Protein AF-H2ARD8-F1 (afdb_monomer)

Structure (mmCIF, N/CA/C/O backbone):
data_AF-H2ARD8-F1
#
_entry.id   AF-H2ARD8-F1
#
loop_
_atom_site.group_PDB
_atom_site.id
_atom_site.type_symbol
_atom_site.label_atom_id
_atom_site.label_alt_id
_atom_site.label_comp_id
_atom_site.label_asym_id
_atom_site.label_entity_id
_atom_site.label_seq_id
_atom_site.pdbx_PDB_ins_code
_atom_site.Cartn_x
_atom_site.Cartn_y
_atom_site.Cartn_z
_atom_site.occupancy
_atom_site.B_iso_or_equiv
_atom_site.auth_seq_id
_atom_site.auth_comp_id
_atom_site.auth_asym_id
_atom_site.auth_atom_id
_atom_site.pdbx_PDB_model_num
ATOM 1 N N . MET A 1 1 ? -25.669 33.798 -73.855 1.00 35.44 1 MET A N 1
ATOM 2 C CA . MET A 1 1 ? -25.424 32.750 -74.866 1.00 35.44 1 MET A CA 1
ATOM 3 C C . MET A 1 1 ? -24.194 31.965 -74.437 1.00 35.44 1 MET A C 1
ATOM 5 O O . MET A 1 1 ? -23.140 32.554 -74.296 1.00 35.44 1 MET A O 1
ATOM 9 N N . PHE A 1 2 ? -24.421 30.691 -74.126 1.00 33.28 2 PHE A N 1
ATOM 10 C CA . PHE A 1 2 ? -23.517 29.588 -73.778 1.00 33.28 2 PHE A CA 1
ATOM 11 C C . PHE A 1 2 ? -22.367 29.723 -72.735 1.00 33.28 2 PHE A C 1
ATOM 13 O O . PHE A 1 2 ? -21.455 30.526 -72.895 1.00 33.28 2 PHE A O 1
ATOM 20 N N . PRO A 1 3 ? -22.386 28.845 -71.703 1.00 49.66 3 PRO A N 1
ATOM 21 C CA . PRO A 1 3 ? -21.344 28.624 -70.700 1.00 49.66 3 PRO A CA 1
ATOM 22 C C . PRO A 1 3 ? -20.357 27.525 -71.158 1.00 49.66 3 PRO A C 1
ATOM 24 O O . PRO A 1 3 ? -20.451 27.044 -72.284 1.00 49.66 3 PRO A O 1
ATOM 27 N N . LYS A 1 4 ? -19.516 27.049 -70.223 1.00 42.28 4 LYS A N 1
ATOM 28 C CA . LYS A 1 4 ? -18.598 25.882 -70.271 1.00 42.28 4 LYS A CA 1
ATOM 29 C C . LYS A 1 4 ? -17.135 26.250 -70.512 1.00 42.28 4 LYS A C 1
ATOM 31 O O . LYS A 1 4 ? -16.652 26.162 -71.627 1.00 42.28 4 LYS A O 1
ATOM 36 N N . LEU A 1 5 ? -16.401 26.540 -69.436 1.00 37.44 5 LEU A N 1
ATOM 37 C CA . LEU A 1 5 ? -14.953 26.258 -69.392 1.00 37.44 5 LEU A CA 1
ATOM 38 C C . LEU A 1 5 ? -14.371 26.132 -67.973 1.00 37.44 5 LEU A C 1
ATOM 40 O O . LEU A 1 5 ? -13.290 25.580 -67.819 1.00 37.44 5 LEU A O 1
ATOM 44 N N . PHE A 1 6 ? -15.104 26.509 -66.918 1.00 38.81 6 PHE A N 1
ATOM 45 C CA . PHE A 1 6 ? -14.582 26.452 -65.542 1.00 38.81 6 PHE A CA 1
ATOM 46 C C . PHE A 1 6 ? -15.000 25.243 -64.692 1.00 38.81 6 PHE A C 1
ATOM 48 O O . PHE A 1 6 ? -14.702 25.197 -63.504 1.00 38.81 6 PHE A O 1
ATOM 55 N N . GLN A 1 7 ? -15.629 24.221 -65.277 1.00 37.88 7 GLN A N 1
ATOM 56 C CA . GLN A 1 7 ? -16.112 23.055 -64.518 1.00 37.88 7 GLN A CA 1
ATOM 57 C C . GLN A 1 7 ? -15.284 21.775 -64.714 1.00 37.88 7 GLN A C 1
ATOM 59 O O . GLN A 1 7 ? -15.721 20.692 -64.335 1.00 37.88 7 GLN A O 1
ATOM 64 N N . ARG A 1 8 ? -14.082 21.877 -65.303 1.00 36.94 8 ARG A N 1
ATOM 65 C CA . ARG A 1 8 ? -13.253 20.702 -65.635 1.00 36.94 8 ARG A CA 1
ATOM 66 C C . ARG A 1 8 ? -11.922 20.594 -64.886 1.00 36.94 8 ARG A C 1
ATOM 68 O O . ARG A 1 8 ? -11.154 19.694 -65.188 1.00 36.94 8 ARG A O 1
ATOM 75 N N . ARG A 1 9 ? -11.656 21.452 -63.890 1.00 37.28 9 ARG A N 1
ATOM 76 C CA . ARG A 1 9 ? -10.429 21.372 -63.064 1.00 37.28 9 ARG A CA 1
ATOM 77 C C . ARG A 1 9 ? -10.629 20.997 -61.592 1.00 37.28 9 ARG A C 1
ATOM 79 O O . ARG A 1 9 ? -9.633 20.776 -60.915 1.00 37.28 9 ARG A O 1
ATOM 86 N N . SER A 1 10 ? -11.862 20.859 -61.091 1.00 41.59 10 SER A N 1
ATOM 87 C CA . SER A 1 10 ? -12.080 20.439 -59.691 1.00 41.59 10 SER A CA 1
ATOM 88 C C . SER A 1 10 ? -12.313 18.935 -59.504 1.00 41.59 10 SER A C 1
ATOM 90 O O . SER A 1 10 ? -12.228 18.451 -58.380 1.00 41.59 10 SER A O 1
ATOM 92 N N . LYS A 1 11 ? -12.556 18.168 -60.579 1.00 39.25 11 LYS A N 1
ATOM 93 C CA . LYS A 1 11 ? -12.903 16.740 -60.462 1.00 39.25 11 LYS A CA 1
ATOM 94 C C . LYS A 1 11 ? -11.701 15.788 -60.414 1.00 39.25 11 LYS A C 1
ATOM 96 O O . LYS A 1 11 ? -11.818 14.723 -59.828 1.00 39.25 11 LYS A O 1
ATOM 101 N N . GLU A 1 12 ? -10.535 16.186 -60.928 1.00 40.62 12 GLU A N 1
ATOM 102 C CA . GLU A 1 12 ? -9.323 15.343 -60.883 1.00 40.62 12 GLU A CA 1
ATOM 103 C C . GLU A 1 12 ? -8.481 15.535 -59.612 1.00 40.62 12 GLU A C 1
ATOM 105 O O . GLU A 1 12 ? -7.807 14.606 -59.179 1.00 40.62 12 GLU A O 1
ATOM 110 N N . ARG A 1 13 ? -8.581 16.684 -58.925 1.00 39.56 13 ARG A N 1
ATOM 111 C CA . ARG A 1 13 ? -7.934 16.862 -57.608 1.00 39.56 13 ARG A CA 1
ATOM 112 C C . ARG A 1 13 ? -8.681 16.174 -56.464 1.00 39.56 13 ARG A C 1
ATOM 114 O O . ARG A 1 13 ? -8.068 15.861 -55.451 1.00 39.56 13 ARG A O 1
ATOM 121 N N . SER A 1 14 ? -9.970 15.878 -56.635 1.00 41.47 14 SER A N 1
ATOM 122 C CA . SER A 1 14 ? -10.757 15.180 -55.612 1.00 41.47 14 SER A CA 1
ATOM 123 C C . SER A 1 14 ? -10.466 13.677 -55.542 1.00 41.47 14 SER A C 1
ATOM 125 O O . SER A 1 14 ? -10.721 13.075 -54.505 1.00 41.47 14 SER A O 1
ATOM 127 N N . SER A 1 15 ? -9.918 13.065 -56.600 1.00 47.19 15 SER A N 1
ATOM 128 C CA . SER A 1 15 ? -9.619 11.624 -56.602 1.00 47.19 15 SER A CA 1
ATOM 129 C C . SER A 1 15 ? -8.224 11.288 -56.066 1.00 47.19 15 SER A C 1
ATOM 131 O O . SER A 1 15 ? -8.012 10.165 -55.627 1.00 47.19 15 SER A O 1
ATOM 133 N N . PHE A 1 16 ? -7.289 12.244 -56.048 1.00 37.62 16 PHE A N 1
ATOM 134 C CA . PHE A 1 16 ? -5.972 12.056 -55.420 1.00 37.62 16 PHE A CA 1
ATOM 135 C C . PHE A 1 16 ? -5.980 12.386 -53.921 1.00 37.62 16 PHE A C 1
ATOM 137 O O . PHE A 1 16 ? -5.262 11.762 -53.148 1.00 37.62 16 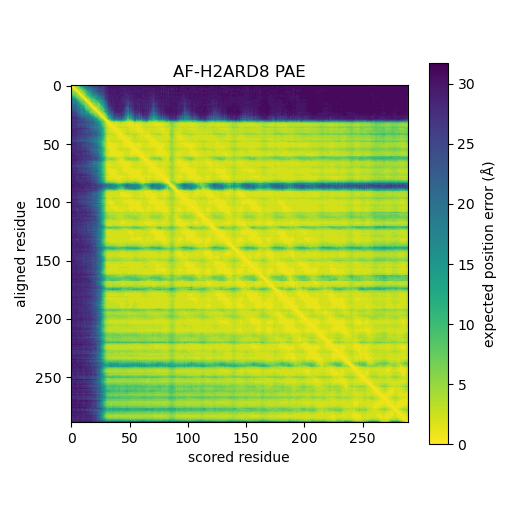PHE A O 1
ATOM 144 N N . VAL A 1 17 ? -6.843 13.310 -53.485 1.00 38.72 17 VAL A N 1
ATOM 145 C CA . VAL A 1 17 ? -7.016 13.634 -52.056 1.00 38.72 17 VAL A CA 1
ATOM 146 C C . VAL A 1 17 ? -7.911 12.608 -51.340 1.00 38.72 17 VAL A C 1
ATOM 148 O O . VAL A 1 17 ? -7.772 12.405 -50.138 1.00 38.72 17 VAL A O 1
ATOM 151 N N . SER A 1 18 ? -8.753 11.880 -52.083 1.00 41.62 18 SER A N 1
ATOM 152 C CA . SER A 1 18 ? -9.561 10.766 -51.560 1.00 41.62 18 SER A CA 1
ATOM 153 C C . SER A 1 18 ? -8.841 9.410 -51.556 1.00 41.62 18 SER A C 1
ATOM 155 O O . SER A 1 18 ? -9.389 8.459 -51.015 1.00 41.62 18 SER A O 1
ATOM 157 N N . LEU A 1 19 ? -7.639 9.285 -52.136 1.00 38.22 19 LEU A N 1
ATOM 158 C CA . LEU A 1 19 ? -6.845 8.046 -52.062 1.00 38.22 19 LEU A CA 1
ATOM 159 C C . LEU A 1 19 ? -5.732 8.116 -51.002 1.00 38.22 19 LEU A C 1
ATOM 161 O O . LEU A 1 19 ? -5.164 7.094 -50.638 1.00 38.22 19 LEU A O 1
ATOM 165 N N . LEU A 1 20 ? -5.461 9.307 -50.453 1.00 38.81 20 LEU A N 1
ATOM 166 C CA . LEU A 1 20 ? -4.559 9.496 -49.309 1.00 38.81 20 LEU A CA 1
ATOM 167 C C . LEU A 1 20 ? -5.300 9.567 -47.960 1.00 38.81 20 LEU A C 1
ATOM 169 O O . LEU A 1 20 ? -4.681 9.733 -46.917 1.00 38.81 20 LEU A O 1
ATOM 173 N N . THR A 1 21 ? -6.627 9.430 -47.969 1.00 40.53 21 THR A N 1
ATOM 174 C CA . THR A 1 21 ? -7.478 9.438 -46.766 1.00 40.53 21 THR A CA 1
ATOM 175 C C . THR A 1 21 ? -8.193 8.106 -46.527 1.00 40.53 21 THR A C 1
ATOM 177 O O . THR A 1 21 ? -9.025 8.009 -45.630 1.00 40.53 21 THR A O 1
ATOM 180 N N . THR A 1 22 ? -7.867 7.048 -47.282 1.00 44.66 22 THR A N 1
ATOM 181 C CA . THR A 1 22 ? -8.576 5.755 -47.180 1.00 44.66 22 THR A CA 1
ATOM 182 C C . THR A 1 22 ? -7.665 4.524 -47.217 1.00 44.66 22 THR A C 1
ATOM 184 O O . THR A 1 22 ? -8.115 3.459 -47.609 1.00 44.66 22 THR A O 1
ATOM 187 N N . ILE A 1 23 ? -6.411 4.635 -46.762 1.00 45.62 23 ILE A N 1
ATOM 188 C CA . ILE A 1 23 ? -5.628 3.512 -46.199 1.00 45.62 23 ILE A CA 1
ATOM 189 C C . ILE A 1 23 ? -4.763 4.079 -45.071 1.00 45.62 23 ILE A C 1
ATOM 191 O O . ILE A 1 23 ? -3.548 4.186 -45.159 1.00 45.62 23 ILE A O 1
ATOM 195 N N . LEU A 1 24 ? -5.429 4.521 -44.012 1.00 42.44 24 LEU A N 1
ATOM 196 C CA . LEU A 1 24 ? -4.833 4.648 -42.688 1.00 42.44 24 LEU A CA 1
ATOM 197 C C . LEU A 1 24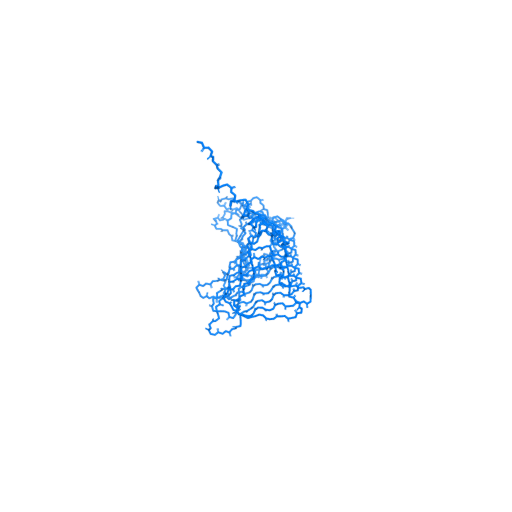 ? -5.877 4.222 -41.646 1.00 42.44 24 LEU A C 1
ATOM 199 O O . LEU A 1 24 ? -5.969 4.773 -40.556 1.00 42.44 24 LEU A O 1
ATOM 203 N N . THR A 1 25 ? -6.640 3.167 -41.949 1.00 45.16 25 THR A N 1
ATOM 204 C CA . THR A 1 25 ? -6.882 2.167 -40.911 1.00 45.16 25 THR A CA 1
ATOM 205 C C . THR A 1 25 ? -5.515 1.566 -40.622 1.00 45.16 25 THR A C 1
ATOM 207 O O . THR A 1 25 ? -5.157 0.510 -41.146 1.00 45.16 25 THR A O 1
ATOM 210 N N . PHE A 1 26 ? -4.700 2.299 -39.857 1.00 45.06 26 PHE A N 1
ATOM 211 C CA . PHE A 1 26 ? -3.652 1.667 -39.092 1.00 45.06 26 PHE A CA 1
ATOM 212 C C . PHE A 1 26 ? -4.378 0.533 -38.380 1.00 45.06 26 PHE A C 1
ATOM 214 O O . PHE A 1 26 ? -5.266 0.770 -37.559 1.00 45.06 26 PHE A O 1
ATOM 221 N N . LEU A 1 27 ? -4.019 -0.706 -38.722 1.00 41.31 27 LEU A N 1
ATOM 222 C CA . LEU A 1 27 ? -3.810 -1.686 -37.675 1.00 41.31 27 LEU A CA 1
ATOM 223 C C . LEU A 1 27 ? -3.190 -0.875 -36.539 1.00 41.31 27 LEU A C 1
ATOM 225 O O . LEU A 1 27 ? -2.059 -0.403 -36.679 1.00 41.31 27 LEU A O 1
ATOM 229 N N . GLN A 1 28 ? -3.946 -0.617 -35.472 1.00 43.06 28 GLN A N 1
ATOM 230 C CA . GLN A 1 28 ? -3.310 -0.350 -34.202 1.00 43.06 28 GLN A CA 1
ATOM 231 C C . GLN A 1 28 ? -2.584 -1.657 -33.924 1.00 43.06 28 GLN A C 1
ATOM 233 O O . GLN A 1 28 ? -3.131 -2.584 -33.336 1.00 43.06 28 GLN A O 1
ATOM 238 N N . CYS A 1 29 ? -1.379 -1.787 -34.482 1.00 46.19 29 CYS A N 1
ATOM 239 C CA . CYS A 1 29 ? -0.392 -2.649 -33.898 1.00 46.19 29 CYS A CA 1
ATOM 240 C C . CYS A 1 29 ? -0.331 -2.094 -32.487 1.00 46.19 29 CYS A C 1
ATOM 242 O O . CYS A 1 29 ? 0.069 -0.944 -32.297 1.00 46.19 29 CYS A O 1
ATOM 244 N N . ILE A 1 30 ? -0.891 -2.840 -31.540 1.00 55.12 30 ILE A N 1
ATOM 245 C CA . ILE A 1 30 ? -0.659 -2.607 -30.129 1.00 55.12 30 ILE A CA 1
ATOM 246 C C . ILE A 1 30 ? 0.855 -2.745 -30.019 1.00 55.12 30 ILE A C 1
ATOM 248 O O . ILE A 1 30 ? 1.387 -3.852 -29.992 1.00 55.12 30 ILE A O 1
ATOM 252 N N . SER A 1 31 ? 1.553 -1.618 -30.145 1.00 72.69 31 SER A N 1
ATOM 253 C CA . SER A 1 31 ? 2.986 -1.579 -29.970 1.00 72.69 31 SER A CA 1
ATOM 254 C C . SER A 1 31 ? 3.175 -1.811 -28.485 1.00 72.69 31 SER A C 1
ATOM 256 O O . SER A 1 31 ? 2.617 -1.101 -27.646 1.00 72.69 31 SER A O 1
ATOM 258 N N . ALA A 1 32 ? 3.855 -2.902 -28.170 1.00 85.75 32 ALA A N 1
ATOM 259 C CA . ALA A 1 32 ? 4.229 -3.237 -26.818 1.00 85.75 32 ALA A CA 1
ATOM 260 C C . ALA A 1 32 ? 5.750 -3.219 -26.759 1.00 85.75 32 ALA A C 1
ATOM 262 O O . ALA A 1 32 ? 6.426 -3.924 -27.513 1.00 85.75 32 ALA A O 1
ATOM 263 N N . THR A 1 33 ? 6.295 -2.431 -25.841 1.00 95.50 33 THR A N 1
ATOM 264 C CA . THR A 1 33 ? 7.700 -2.541 -25.470 1.00 95.50 33 THR A CA 1
ATOM 265 C C . THR A 1 33 ? 7.835 -3.777 -24.588 1.00 95.50 33 THR A C 1
ATOM 267 O O . THR A 1 33 ? 7.389 -3.788 -23.440 1.00 95.50 33 THR A O 1
ATOM 270 N N . THR A 1 34 ? 8.403 -4.842 -25.153 1.00 97.19 34 THR A N 1
ATOM 271 C CA . THR A 1 34 ? 8.565 -6.126 -24.464 1.00 97.19 34 THR A CA 1
ATOM 272 C C . THR A 1 34 ? 10.000 -6.284 -23.976 1.00 97.19 34 THR A C 1
ATOM 274 O O . THR A 1 34 ? 10.941 -6.232 -24.767 1.00 97.19 34 THR A O 1
ATOM 277 N N . PHE A 1 35 ? 10.159 -6.502 -22.676 1.00 97.75 35 PHE A N 1
ATOM 278 C CA . PHE A 1 35 ? 11.434 -6.746 -22.016 1.00 97.75 35 PHE A CA 1
ATOM 279 C C . PHE A 1 35 ? 11.609 -8.244 -21.770 1.00 97.75 35 PHE A C 1
ATOM 281 O O . PHE A 1 35 ? 10.852 -8.848 -21.009 1.00 97.75 35 PHE A O 1
ATOM 288 N N . THR A 1 36 ? 12.632 -8.819 -22.404 1.00 97.56 36 THR A N 1
ATOM 289 C CA . THR A 1 36 ? 13.030 -10.225 -22.262 1.00 97.56 36 THR A CA 1
ATOM 290 C C . THR A 1 36 ? 14.448 -10.330 -21.713 1.00 97.56 36 THR A C 1
ATOM 292 O O . THR A 1 36 ? 15.326 -9.553 -22.113 1.00 97.56 36 THR A O 1
ATOM 295 N N . GLY A 1 37 ? 14.694 -11.322 -20.857 1.00 97.81 37 GLY A N 1
ATOM 296 C CA . GLY A 1 37 ? 15.973 -11.480 -20.166 1.00 97.81 37 GLY A CA 1
ATOM 297 C C . GLY A 1 37 ? 16.225 -10.340 -19.176 1.00 97.81 37 GLY A C 1
ATOM 298 O O . GLY A 1 37 ? 15.289 -9.691 -18.709 1.00 97.81 37 GLY A O 1
ATOM 299 N N . ARG A 1 38 ? 17.492 -10.084 -18.837 1.00 98.19 38 ARG A N 1
ATOM 300 C CA . ARG A 1 38 ? 17.864 -8.960 -17.967 1.00 98.19 38 ARG A CA 1
ATOM 301 C C . ARG A 1 38 ? 18.172 -7.723 -18.800 1.00 98.19 38 ARG A C 1
ATOM 303 O O . ARG A 1 38 ? 19.102 -7.745 -19.604 1.00 98.19 38 ARG A O 1
ATOM 310 N N . GLN A 1 39 ? 17.446 -6.640 -18.557 1.00 98.19 39 GLN A N 1
ATOM 311 C CA . GLN A 1 39 ? 17.680 -5.344 -19.184 1.00 98.19 39 GLN A CA 1
ATOM 312 C C . GLN A 1 39 ? 17.772 -4.254 -18.122 1.00 98.19 39 GLN A C 1
ATOM 314 O O . GLN A 1 39 ? 17.067 -4.295 -17.117 1.00 98.19 39 GLN A O 1
ATOM 319 N N . SER A 1 40 ? 18.648 -3.280 -18.357 1.00 97.25 40 SER A N 1
ATOM 320 C CA . SER A 1 40 ? 18.861 -2.156 -17.451 1.00 97.25 40 SER A CA 1
ATOM 321 C C . SER A 1 40 ? 18.748 -0.847 -18.213 1.00 97.25 40 SER A C 1
ATOM 323 O O . SER A 1 40 ? 19.441 -0.642 -19.209 1.00 97.25 40 SER A O 1
ATOM 325 N N . LEU A 1 41 ? 17.905 0.045 -17.714 1.00 96.19 41 LEU A N 1
ATOM 326 C CA . LEU A 1 41 ? 17.786 1.427 -18.147 1.00 96.19 41 LEU A CA 1
ATOM 327 C C . LEU A 1 41 ? 18.331 2.343 -17.051 1.00 96.19 41 LEU A C 1
ATOM 329 O O . LEU A 1 41 ? 18.408 1.964 -15.875 1.00 96.19 41 LEU A O 1
ATOM 333 N N . SER A 1 42 ? 18.710 3.559 -17.436 1.00 93.25 42 SER A N 1
ATOM 334 C CA . SER A 1 42 ? 19.139 4.566 -16.477 1.00 93.25 42 SER A CA 1
ATOM 335 C C . SER A 1 42 ? 18.645 5.958 -16.841 1.00 93.25 42 SER A C 1
ATOM 337 O O . SER A 1 42 ? 18.597 6.309 -18.020 1.00 93.25 42 SER A O 1
ATOM 339 N N . GLY A 1 43 ? 18.287 6.741 -15.824 1.00 91.56 43 GLY A N 1
ATOM 340 C CA . GLY A 1 43 ? 17.759 8.091 -15.976 1.00 91.56 43 GLY A CA 1
ATOM 341 C C . GLY A 1 43 ? 16.241 8.128 -16.159 1.00 91.56 43 GLY A C 1
ATOM 342 O O . GLY A 1 43 ? 15.529 7.167 -15.886 1.00 91.56 43 GLY A O 1
ATOM 343 N N . VAL A 1 44 ? 15.732 9.276 -16.610 1.00 93.62 44 VAL A N 1
ATOM 344 C CA . VAL A 1 44 ? 14.291 9.490 -16.825 1.00 93.62 44 VAL A CA 1
ATOM 345 C C . VAL A 1 44 ? 13.762 8.518 -17.879 1.00 93.62 44 VAL A C 1
ATOM 347 O O . VAL A 1 44 ? 14.297 8.456 -18.986 1.00 93.62 44 VAL A O 1
ATOM 350 N N . THR A 1 45 ? 12.682 7.801 -17.562 1.00 96.19 45 THR A N 1
ATOM 351 C CA . THR A 1 45 ? 12.047 6.855 -18.494 1.00 96.19 45 THR A CA 1
ATOM 352 C C . THR A 1 45 ? 10.615 7.260 -18.801 1.00 96.19 45 THR A C 1
ATOM 354 O O . THR A 1 45 ? 9.828 7.529 -17.895 1.00 96.19 45 THR A O 1
ATOM 357 N N . VAL A 1 46 ? 10.252 7.247 -20.079 1.00 97.19 46 VAL A N 1
ATOM 358 C CA . VAL A 1 46 ? 8.886 7.520 -20.530 1.00 97.19 46 VAL A CA 1
ATOM 359 C C . VAL A 1 46 ? 8.483 6.451 -21.532 1.00 97.19 46 VAL A C 1
ATOM 361 O O . VAL A 1 46 ? 9.113 6.315 -22.579 1.00 97.19 46 VAL A O 1
ATOM 364 N N . PHE A 1 47 ? 7.427 5.710 -21.212 1.00 96.88 47 PHE A N 1
ATOM 365 C CA . PHE A 1 47 ? 6.849 4.690 -22.078 1.00 96.88 47 PHE A CA 1
ATOM 366 C C . PHE A 1 47 ? 5.462 5.132 -22.533 1.00 96.88 47 PHE A C 1
ATOM 368 O O . PHE A 1 47 ? 4.565 5.321 -21.713 1.00 96.88 47 PHE A O 1
ATOM 375 N N . PHE A 1 48 ? 5.295 5.307 -23.844 1.00 95.56 48 PHE A N 1
ATOM 376 C CA . PHE A 1 48 ? 3.996 5.606 -24.459 1.00 95.56 48 PHE A CA 1
ATOM 377 C C . PHE A 1 48 ? 3.215 4.340 -24.815 1.00 95.56 48 PHE A C 1
ATOM 379 O O . PHE A 1 48 ? 1.990 4.331 -24.765 1.00 95.56 48 PHE A O 1
ATOM 386 N N . ASP A 1 49 ? 3.944 3.278 -25.132 1.00 96.12 49 ASP A N 1
ATOM 387 C CA . ASP A 1 49 ? 3.423 1.973 -25.507 1.00 96.12 49 ASP A CA 1
ATOM 388 C C . ASP A 1 49 ? 3.215 1.076 -24.284 1.00 96.12 49 ASP A C 1
ATOM 390 O O . ASP A 1 49 ? 3.724 1.354 -23.193 1.00 96.12 49 ASP A O 1
ATOM 394 N N . THR A 1 50 ? 2.466 -0.016 -24.459 1.00 97.19 50 THR A N 1
ATOM 395 C CA . THR A 1 50 ? 2.292 -1.017 -23.397 1.00 97.19 50 THR A CA 1
ATOM 396 C C . THR A 1 50 ? 3.655 -1.572 -22.996 1.00 97.19 50 THR A C 1
ATOM 398 O O . THR A 1 50 ? 4.424 -1.993 -23.858 1.00 97.19 50 THR A O 1
ATOM 401 N N . VAL A 1 51 ? 3.959 -1.618 -21.701 1.00 98.31 51 VAL A N 1
ATOM 402 C CA . VAL A 1 51 ? 5.188 -2.248 -21.202 1.00 98.31 51 VAL A CA 1
ATOM 403 C C . VAL A 1 51 ? 4.869 -3.664 -20.758 1.00 98.31 51 VAL A C 1
ATOM 405 O O . VAL A 1 51 ? 4.046 -3.868 -19.867 1.00 98.31 51 VAL A O 1
ATOM 408 N N . SER A 1 52 ? 5.531 -4.648 -21.361 1.00 98.38 52 SER A N 1
ATOM 409 C CA . SER A 1 52 ? 5.421 -6.048 -20.959 1.00 98.38 52 SER A CA 1
ATOM 410 C C . SER A 1 52 ? 6.774 -6.577 -20.503 1.00 98.38 52 SER A C 1
ATOM 412 O O . SER A 1 52 ? 7.750 -6.506 -21.244 1.00 98.38 52 SER A O 1
ATOM 414 N N . ILE A 1 53 ? 6.836 -7.112 -19.288 1.00 98.62 53 ILE A N 1
ATOM 415 C CA . ILE A 1 53 ? 8.011 -7.821 -18.772 1.00 98.62 53 ILE A CA 1
ATOM 416 C C . ILE A 1 53 ? 7.633 -9.294 -18.731 1.00 98.62 53 ILE A C 1
ATOM 418 O O . ILE A 1 53 ? 6.686 -9.678 -18.035 1.00 98.62 53 ILE A O 1
ATOM 422 N N . THR A 1 54 ? 8.319 -10.112 -19.525 1.00 98.25 54 THR A N 1
ATOM 423 C CA . THR A 1 54 ? 7.996 -11.537 -19.643 1.00 98.25 54 THR A CA 1
ATOM 424 C C . THR A 1 54 ? 8.452 -12.323 -18.416 1.00 98.25 54 THR A C 1
ATOM 426 O O . THR A 1 54 ? 9.261 -11.849 -17.620 1.00 98.25 54 THR A O 1
ATOM 429 N N . THR A 1 55 ? 7.946 -13.545 -18.262 1.00 97.94 55 THR A N 1
ATOM 430 C CA . THR A 1 55 ? 8.431 -14.489 -17.246 1.00 97.94 55 THR A CA 1
ATOM 431 C C . THR A 1 55 ? 9.952 -14.660 -17.344 1.00 97.94 55 THR A C 1
ATOM 433 O O . THR A 1 55 ? 10.534 -14.505 -18.422 1.00 97.94 55 THR A O 1
ATOM 436 N N . ASP A 1 56 ? 10.604 -14.905 -16.206 1.00 97.38 56 ASP A N 1
ATOM 437 C CA . ASP A 1 56 ? 12.063 -15.057 -16.073 1.00 97.38 56 ASP A CA 1
ATOM 438 C C . ASP A 1 56 ? 12.889 -13.858 -16.584 1.00 97.38 56 ASP A C 1
ATOM 440 O O . ASP A 1 56 ? 14.086 -13.968 -16.855 1.00 97.38 56 ASP A O 1
ATOM 444 N N . SER A 1 57 ? 12.254 -12.693 -16.736 1.00 98.50 57 SER A N 1
ATOM 445 C CA . SER A 1 57 ? 12.890 -11.464 -17.214 1.00 98.50 57 SER A CA 1
ATOM 446 C C . SER A 1 57 ? 12.915 -10.403 -16.123 1.00 98.50 57 SER A C 1
ATOM 448 O O . SER A 1 57 ? 12.045 -10.360 -15.255 1.00 98.50 57 SER A O 1
ATOM 450 N N . VAL A 1 58 ? 13.921 -9.534 -16.179 1.00 98.62 58 VAL A N 1
ATOM 451 C CA . VAL A 1 58 ? 14.140 -8.471 -15.197 1.00 98.62 58 VAL A CA 1
ATOM 452 C C . VAL A 1 58 ? 14.365 -7.170 -15.945 1.00 98.62 58 VAL A C 1
ATOM 454 O O . VAL A 1 58 ? 15.349 -7.036 -16.675 1.00 98.62 58 VAL A O 1
ATOM 457 N N . LEU A 1 59 ? 13.485 -6.200 -15.727 1.00 98.62 59 LEU A N 1
ATOM 458 C CA . LEU A 1 59 ? 13.706 -4.814 -16.100 1.00 98.62 59 LEU A CA 1
ATOM 459 C C . LEU A 1 59 ? 14.190 -4.046 -14.875 1.00 98.62 59 LEU A C 1
ATOM 461 O O . LEU A 1 59 ? 13.457 -3.862 -13.906 1.00 98.62 59 LEU A O 1
ATOM 465 N N . VAL A 1 60 ? 15.423 -3.561 -14.943 1.00 98.38 60 VAL A N 1
ATOM 466 C CA . VAL A 1 60 ? 15.989 -2.648 -13.958 1.00 98.38 60 VAL A CA 1
ATOM 467 C C . VAL A 1 60 ? 15.930 -1.225 -14.503 1.00 98.38 60 VAL A C 1
ATOM 469 O O . VAL A 1 60 ? 16.409 -0.970 -15.603 1.00 98.38 60 VAL A O 1
ATOM 472 N N . ILE A 1 61 ? 15.399 -0.280 -13.736 1.00 97.12 61 ILE A N 1
ATOM 473 C CA . ILE A 1 61 ? 15.482 1.153 -14.031 1.00 97.12 61 ILE A CA 1
ATOM 474 C C . ILE A 1 61 ? 16.242 1.799 -12.878 1.00 97.12 61 ILE A C 1
ATOM 476 O O . ILE A 1 61 ? 15.769 1.819 -11.746 1.00 97.12 61 ILE A O 1
ATOM 480 N N . SER A 1 62 ? 17.450 2.281 -13.155 1.00 93.44 62 SER A N 1
ATOM 481 C CA . SER A 1 62 ? 18.300 2.895 -12.136 1.00 93.44 62 SER A CA 1
ATOM 482 C C . SER A 1 62 ? 18.403 4.398 -12.339 1.00 93.44 62 SER A C 1
ATOM 484 O O . SER A 1 62 ? 18.810 4.855 -13.405 1.00 93.44 62 SER A O 1
ATOM 486 N N . SER A 1 63 ? 18.132 5.173 -11.299 1.00 88.50 63 SER A N 1
ATOM 487 C CA . SER A 1 63 ? 18.127 6.639 -11.327 1.00 88.50 63 SER A CA 1
ATOM 488 C C . SER A 1 63 ? 17.100 7.282 -12.257 1.00 88.50 63 SER A C 1
ATOM 490 O O . SER A 1 63 ? 16.509 6.632 -13.108 1.00 88.50 63 SER A O 1
ATOM 492 N N . GLY A 1 64 ? 16.936 8.596 -12.104 1.00 89.06 64 GLY A N 1
ATOM 493 C CA . GLY A 1 64 ? 15.902 9.383 -12.766 1.00 89.06 64 GLY A CA 1
ATOM 494 C C . GLY A 1 64 ? 14.926 9.944 -11.741 1.00 89.06 64 GLY A C 1
ATOM 495 O O . GLY A 1 64 ? 14.512 9.261 -10.818 1.00 89.06 64 GLY A O 1
ATOM 496 N N . ALA A 1 65 ? 14.580 11.223 -11.876 1.00 91.81 65 ALA A N 1
ATOM 497 C CA . ALA A 1 65 ? 13.575 11.831 -11.0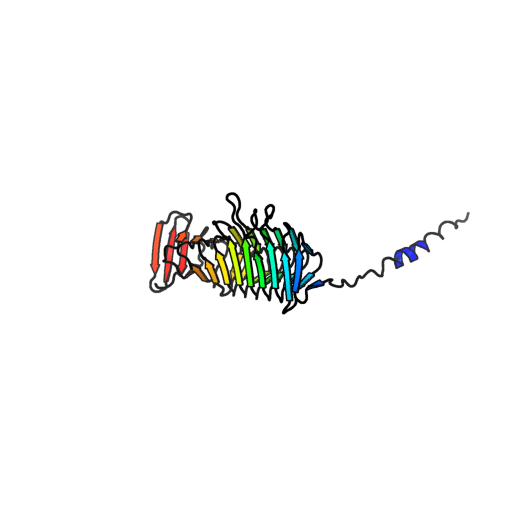03 1.00 91.81 65 ALA A CA 1
ATOM 498 C C . ALA A 1 65 ? 12.145 11.488 -11.452 1.00 91.81 65 ALA A C 1
ATOM 500 O O . ALA A 1 65 ? 11.209 11.603 -10.670 1.00 91.81 65 ALA A O 1
ATOM 501 N N . LEU A 1 66 ? 11.962 11.113 -12.723 1.00 94.94 66 LEU A N 1
ATOM 502 C CA . LEU A 1 66 ? 10.660 10.980 -13.368 1.00 94.94 66 LEU A CA 1
ATOM 503 C C . LEU A 1 66 ? 10.583 9.684 -14.174 1.00 94.94 66 LEU A C 1
ATOM 505 O O . LEU A 1 66 ? 11.428 9.433 -15.037 1.00 94.94 66 LEU A O 1
ATOM 509 N N . HIS A 1 67 ? 9.525 8.916 -13.938 1.00 97.56 67 HIS A N 1
ATOM 510 C CA . HIS A 1 67 ? 9.231 7.686 -14.656 1.00 97.56 67 HIS A CA 1
ATOM 511 C C . HIS A 1 67 ? 7.740 7.603 -14.974 1.00 97.56 67 HIS A C 1
ATOM 513 O O . HIS A 1 67 ? 6.911 7.542 -14.067 1.00 97.56 67 HIS A O 1
ATOM 519 N N . TYR A 1 68 ? 7.401 7.596 -16.262 1.00 97.94 68 TYR A N 1
ATOM 520 C CA . TYR A 1 68 ? 6.015 7.598 -16.727 1.00 97.94 68 TYR A CA 1
ATOM 521 C C . TYR A 1 68 ? 5.710 6.379 -17.594 1.00 97.94 68 TYR A C 1
ATOM 523 O O . TYR A 1 68 ? 6.424 6.095 -18.558 1.00 97.94 68 TYR A O 1
ATOM 531 N N . PHE A 1 69 ? 4.607 5.710 -17.272 1.00 98.06 69 PHE A N 1
ATOM 532 C CA . PHE A 1 69 ? 4.013 4.622 -18.041 1.00 98.06 69 PHE A CA 1
ATOM 533 C C . PHE A 1 69 ? 2.622 5.070 -18.490 1.00 98.06 69 PHE A C 1
ATOM 535 O O . PHE A 1 69 ? 1.669 5.046 -17.704 1.00 98.06 69 PHE A O 1
ATOM 542 N N . PHE A 1 70 ? 2.526 5.544 -19.735 1.00 96.75 70 PHE A N 1
ATOM 543 C CA . PHE A 1 70 ? 1.294 6.132 -20.262 1.00 96.75 70 PHE A CA 1
ATOM 544 C C . PHE A 1 70 ? 0.263 5.095 -20.713 1.00 96.75 70 PHE A C 1
ATOM 546 O O . PHE A 1 70 ? -0.940 5.354 -20.667 1.00 96.75 70 PHE A O 1
ATOM 553 N N . SER A 1 71 ? 0.733 3.919 -21.124 1.00 96.69 71 SER A N 1
ATOM 554 C CA . SER A 1 71 ? -0.092 2.761 -21.467 1.00 96.69 71 SER A CA 1
ATOM 555 C C . SER A 1 71 ? 0.055 1.661 -20.414 1.00 96.69 71 SER A C 1
ATOM 557 O O . SER A 1 71 ? 0.755 1.829 -19.412 1.00 96.69 71 SER A O 1
ATOM 559 N N . SER A 1 72 ? -0.668 0.558 -20.596 1.00 97.75 72 SER A N 1
ATOM 560 C CA . SER A 1 72 ? -0.747 -0.512 -19.607 1.00 97.75 72 SER A CA 1
ATOM 561 C C . SER A 1 72 ? 0.615 -1.137 -19.313 1.00 97.75 72 SER A C 1
ATOM 563 O O . SER A 1 72 ? 1.476 -1.237 -20.192 1.00 97.75 72 SER A O 1
ATOM 565 N N . VAL A 1 73 ? 0.782 -1.615 -18.083 1.00 98.50 73 VAL A N 1
ATOM 566 C CA . VAL A 1 73 ? 1.956 -2.383 -17.661 1.00 98.50 73 VAL A CA 1
ATOM 567 C C . VAL A 1 73 ? 1.533 -3.798 -17.308 1.00 98.50 73 VAL A C 1
ATOM 569 O O . VAL A 1 73 ? 0.644 -4.000 -16.483 1.00 98.50 73 VAL A O 1
ATOM 572 N N . ILE A 1 74 ? 2.182 -4.777 -17.933 1.00 98.56 74 ILE A N 1
ATOM 573 C CA . ILE A 1 74 ? 1.958 -6.205 -17.710 1.00 98.56 74 ILE A CA 1
ATOM 574 C C . ILE A 1 74 ? 3.274 -6.815 -17.228 1.00 98.56 74 ILE A C 1
ATOM 576 O O . ILE A 1 74 ? 4.185 -7.057 -18.022 1.00 98.56 74 ILE A O 1
ATOM 580 N N . ASN A 1 75 ? 3.380 -7.065 -15.926 1.00 98.69 75 ASN A N 1
ATOM 581 C CA . ASN A 1 75 ? 4.584 -7.611 -15.311 1.00 98.69 75 ASN A CA 1
ATOM 582 C C . ASN A 1 75 ? 4.405 -9.091 -14.951 1.00 98.69 75 ASN A C 1
ATOM 584 O O . ASN A 1 75 ? 3.741 -9.406 -13.965 1.00 98.69 75 ASN A O 1
ATOM 588 N N . ASN A 1 76 ? 5.022 -9.985 -15.726 1.00 98.69 76 ASN A N 1
ATOM 589 C CA . ASN A 1 76 ? 5.134 -11.417 -15.417 1.00 98.69 76 ASN A CA 1
ATOM 590 C C . ASN A 1 76 ? 6.520 -11.804 -14.868 1.00 98.69 76 ASN A C 1
ATOM 592 O O . ASN A 1 76 ? 6.722 -12.961 -14.504 1.00 98.69 76 ASN A O 1
ATOM 596 N N . GLY A 1 77 ? 7.469 -10.864 -14.843 1.00 98.62 77 GLY A N 1
ATOM 597 C CA . GLY A 1 77 ? 8.831 -11.049 -14.348 1.00 98.62 77 GLY A CA 1
ATOM 598 C C . GLY A 1 77 ? 9.125 -10.095 -13.193 1.00 98.62 77 GLY A C 1
ATOM 599 O O . GLY A 1 77 ? 8.372 -10.031 -12.221 1.00 98.62 77 GLY A O 1
ATOM 600 N N . GLU A 1 78 ? 10.214 -9.340 -13.297 1.00 98.75 78 GLU A N 1
ATOM 601 C CA . GLU A 1 78 ? 10.615 -8.363 -12.286 1.00 98.75 78 GLU A CA 1
ATOM 602 C C . GLU A 1 78 ? 10.749 -6.954 -12.874 1.00 98.75 78 GLU A C 1
ATOM 604 O O . GLU A 1 78 ? 11.477 -6.741 -13.844 1.00 98.75 78 GLU A O 1
ATOM 609 N N . LEU A 1 79 ? 10.090 -5.979 -12.247 1.00 98.75 79 LEU A N 1
ATOM 610 C CA 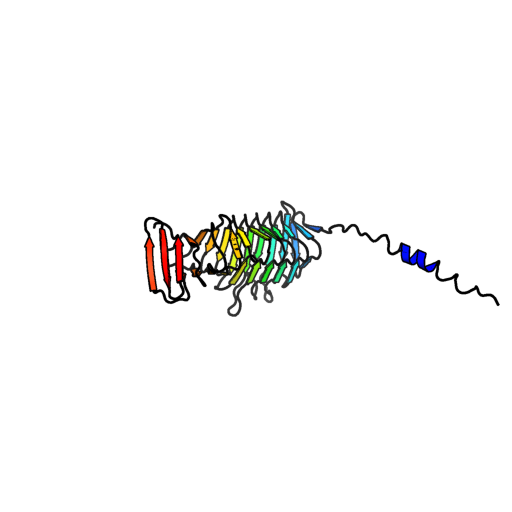. LEU A 1 79 ? 10.320 -4.551 -12.455 1.00 98.75 79 LEU A CA 1
ATOM 611 C C . LEU A 1 79 ? 11.016 -3.990 -11.218 1.00 98.75 79 LEU A C 1
ATOM 613 O O . LEU A 1 79 ? 10.392 -3.843 -10.171 1.00 98.75 79 LEU A O 1
ATOM 617 N N . CYS A 1 80 ? 12.290 -3.646 -11.340 1.00 98.50 80 CYS A N 1
ATOM 618 C CA . CYS A 1 80 ? 13.095 -3.127 -10.242 1.00 98.50 80 CYS A CA 1
ATOM 619 C C . CYS A 1 80 ? 13.514 -1.695 -10.552 1.00 98.50 80 CYS A C 1
ATOM 621 O O . CYS A 1 80 ? 14.371 -1.461 -11.401 1.00 98.50 80 CYS A O 1
ATOM 623 N N . MET A 1 81 ? 12.930 -0.734 -9.854 1.00 97.75 81 MET A N 1
ATOM 624 C CA . MET A 1 81 ? 13.275 0.673 -9.963 1.00 97.75 81 MET A CA 1
ATOM 625 C C . MET A 1 81 ? 13.960 1.112 -8.684 1.00 97.75 81 MET A C 1
ATOM 627 O O . MET A 1 81 ? 13.423 0.920 -7.593 1.00 97.75 81 MET A O 1
ATOM 631 N N . TYR A 1 82 ? 15.148 1.686 -8.804 1.00 94.94 82 TYR A N 1
ATOM 632 C CA . TYR A 1 82 ? 15.843 2.196 -7.636 1.00 94.94 82 TYR A CA 1
ATOM 633 C C . TYR A 1 82 ? 16.701 3.399 -7.961 1.00 94.94 82 TYR A C 1
ATOM 635 O O . TYR A 1 82 ? 17.166 3.592 -9.088 1.00 94.94 82 TYR A O 1
ATOM 643 N N . GLN A 1 83 ? 16.974 4.175 -6.929 1.00 90.12 83 GLN A N 1
ATOM 644 C CA . GLN A 1 83 ? 17.824 5.336 -7.033 1.00 90.12 83 GLN A CA 1
ATOM 645 C C . GLN A 1 83 ? 19.208 5.035 -6.417 1.00 90.12 83 GLN A C 1
ATOM 647 O O . GLN A 1 83 ? 19.305 4.806 -5.210 1.00 90.12 83 GLN A O 1
ATOM 652 N N . PRO A 1 84 ? 20.303 4.988 -7.205 1.00 84.31 84 PRO A N 1
ATOM 653 C CA . PRO A 1 84 ? 21.649 4.838 -6.660 1.00 84.31 84 PRO A CA 1
ATOM 654 C C . PRO A 1 84 ? 22.054 6.086 -5.862 1.00 84.31 84 PRO A C 1
ATOM 656 O O . PRO A 1 84 ? 22.050 7.200 -6.385 1.00 84.31 84 PRO A O 1
ATOM 659 N N . GLY A 1 85 ? 22.446 5.896 -4.599 1.00 71.56 85 GLY A N 1
ATOM 660 C CA . GLY A 1 85 ? 22.869 6.984 -3.716 1.00 71.56 85 GLY A CA 1
ATOM 661 C C . GLY A 1 85 ? 23.983 7.833 -4.330 1.00 71.56 85 GLY A C 1
ATOM 662 O O . GLY A 1 85 ? 25.099 7.363 -4.544 1.00 71.56 85 GLY A O 1
ATOM 663 N N . SER A 1 86 ? 23.677 9.097 -4.613 1.00 70.19 86 SER A N 1
ATOM 664 C CA . SER A 1 86 ? 24.617 10.106 -5.103 1.00 70.19 86 SER A CA 1
ATOM 665 C C . SER A 1 86 ? 24.245 11.482 -4.545 1.00 70.19 86 SER A C 1
ATOM 667 O O . SER A 1 86 ? 23.132 11.684 -4.063 1.00 70.19 86 SER A O 1
ATOM 669 N N . LEU A 1 87 ? 25.168 12.449 -4.614 1.00 58.69 87 LEU A N 1
ATOM 670 C CA . LEU A 1 87 ? 24.998 13.785 -4.018 1.00 58.69 87 LEU A CA 1
ATOM 671 C C . LEU A 1 87 ? 23.800 14.590 -4.570 1.00 58.69 87 LEU A C 1
ATOM 673 O O . LEU A 1 87 ? 23.401 15.567 -3.946 1.00 58.69 87 LEU A O 1
ATOM 677 N N . ILE A 1 88 ? 23.235 14.204 -5.722 1.00 63.09 88 ILE A N 1
ATOM 678 C CA . ILE A 1 88 ? 22.101 14.881 -6.391 1.00 63.09 88 ILE A CA 1
ATOM 679 C C . ILE A 1 88 ? 20.958 13.914 -6.722 1.00 63.09 88 ILE A C 1
ATOM 681 O O . ILE A 1 88 ? 20.252 14.040 -7.722 1.00 63.09 88 ILE A O 1
ATOM 685 N N . SER A 1 89 ? 20.796 12.912 -5.872 1.00 75.69 89 SER A N 1
ATOM 686 C CA . SER A 1 89 ? 19.811 11.861 -6.027 1.00 75.69 89 SER A CA 1
ATOM 687 C C . SER A 1 89 ? 18.400 12.355 -5.682 1.00 75.69 89 SER A C 1
ATOM 689 O O . SER A 1 89 ? 17.964 12.258 -4.533 1.00 75.69 89 SER A O 1
ATOM 691 N N . PHE A 1 90 ? 17.681 12.906 -6.661 1.00 82.12 90 PHE A N 1
ATOM 692 C CA . PHE A 1 90 ? 16.274 13.285 -6.490 1.00 82.12 90 PHE A CA 1
ATOM 693 C C . PHE A 1 90 ? 15.400 12.059 -6.210 1.00 82.12 90 PHE A C 1
ATOM 695 O O . PHE A 1 90 ? 15.682 10.977 -6.713 1.00 82.12 90 PHE A O 1
ATOM 702 N N . GLY A 1 91 ? 14.346 12.236 -5.417 1.00 88.44 91 GLY A N 1
ATOM 703 C CA . GLY A 1 91 ? 13.349 11.188 -5.214 1.00 88.44 91 GLY A CA 1
ATOM 704 C C . GLY A 1 91 ? 12.632 10.850 -6.516 1.00 88.44 91 GLY A C 1
ATOM 705 O O . GLY A 1 91 ? 12.408 11.733 -7.353 1.00 88.44 91 GLY A O 1
ATOM 706 N N . MET A 1 92 ? 12.288 9.581 -6.697 1.00 95.12 92 MET A N 1
ATOM 707 C CA . MET A 1 92 ? 11.571 9.113 -7.877 1.00 95.12 92 MET A CA 1
ATOM 708 C C . MET A 1 92 ? 10.099 9.526 -7.810 1.00 95.12 92 MET A C 1
ATOM 710 O O . MET A 1 92 ? 9.386 9.237 -6.849 1.00 95.12 92 MET A O 1
ATOM 714 N N . THR A 1 93 ? 9.610 10.141 -8.883 1.00 97.25 93 THR A N 1
ATOM 715 C CA . THR A 1 93 ? 8.181 10.195 -9.200 1.00 97.25 93 THR A CA 1
ATOM 716 C C . THR A 1 93 ? 7.880 9.135 -10.245 1.00 97.25 93 THR A C 1
ATOM 718 O O . THR A 1 93 ? 8.368 9.212 -11.374 1.00 97.25 93 THR A O 1
ATOM 721 N N . ILE A 1 94 ? 7.079 8.146 -9.866 1.00 98.38 94 ILE A N 1
ATOM 722 C CA . ILE A 1 94 ? 6.721 6.994 -10.688 1.00 98.38 94 ILE A CA 1
ATOM 723 C C . ILE A 1 94 ? 5.216 7.032 -10.912 1.00 98.38 94 ILE A C 1
ATOM 725 O O . ILE A 1 94 ? 4.442 6.901 -9.964 1.00 98.38 94 ILE A O 1
ATOM 729 N N . ALA A 1 95 ? 4.804 7.210 -12.163 1.00 98.31 95 ALA A N 1
ATOM 730 C CA . ALA A 1 95 ? 3.407 7.350 -12.536 1.00 98.31 95 ALA A CA 1
ATOM 731 C C . ALA A 1 95 ? 2.998 6.298 -13.572 1.00 98.31 95 ALA A C 1
ATOM 733 O O . ALA A 1 95 ? 3.479 6.296 -14.707 1.00 98.31 95 ALA A O 1
ATOM 734 N N . PHE A 1 96 ? 2.055 5.441 -13.188 1.00 98.12 96 PHE A N 1
ATOM 735 C CA . PHE A 1 96 ? 1.330 4.547 -14.083 1.00 98.12 96 PHE A CA 1
ATOM 736 C C . PHE A 1 96 ? -0.035 5.167 -14.363 1.00 98.12 96 PHE A C 1
ATOM 738 O O . PHE A 1 96 ? -0.887 5.228 -13.474 1.00 98.12 96 PHE A O 1
ATOM 745 N N . THR A 1 97 ? -0.248 5.670 -15.575 1.00 96.62 97 THR A N 1
ATOM 746 C CA . THR A 1 97 ? -1.483 6.404 -15.911 1.00 96.62 97 THR A CA 1
ATOM 747 C C . THR A 1 97 ? -2.549 5.520 -16.552 1.00 96.62 97 THR A C 1
ATOM 749 O O . THR A 1 97 ? -3.646 5.990 -16.835 1.00 96.62 97 THR A O 1
ATOM 752 N N . SER A 1 98 ? -2.230 4.252 -16.799 1.00 96.56 98 SER A N 1
ATOM 753 C CA . SER A 1 98 ? -3.126 3.242 -17.357 1.00 96.56 98 SER A CA 1
ATOM 754 C C . SER A 1 98 ? -3.093 1.978 -16.495 1.00 96.56 98 SER A C 1
ATOM 756 O O . SER A 1 98 ? -2.524 1.973 -15.402 1.00 96.56 98 SER A O 1
ATOM 758 N N . ASP A 1 99 ? -3.751 0.924 -16.964 1.00 97.88 99 ASP A N 1
ATOM 759 C CA . ASP A 1 99 ? -3.958 -0.310 -16.218 1.00 97.88 99 ASP A CA 1
ATOM 760 C C . ASP A 1 99 ? -2.641 -1.005 -15.855 1.00 97.88 99 ASP A C 1
ATOM 762 O O . ASP A 1 99 ? -1.712 -1.096 -16.662 1.00 97.88 99 ASP A O 1
ATOM 766 N N . VAL A 1 100 ? -2.582 -1.541 -14.639 1.00 98.56 100 VAL A N 1
ATOM 767 C CA . VAL A 1 100 ? -1.424 -2.279 -14.130 1.00 98.56 100 VAL A CA 1
ATOM 768 C C . VAL A 1 100 ? -1.844 -3.700 -13.780 1.00 98.56 100 VAL A C 1
ATOM 770 O O . VAL A 1 100 ? -2.717 -3.913 -12.937 1.00 98.56 100 VAL A O 1
ATOM 773 N N . TYR A 1 101 ? -1.173 -4.666 -14.401 1.00 98.75 101 TYR A N 1
ATOM 774 C CA . TYR A 1 101 ? -1.311 -6.092 -14.138 1.00 98.75 101 TYR A CA 1
ATOM 775 C C . TYR A 1 101 ? 0.027 -6.625 -13.624 1.00 98.75 101 TYR A C 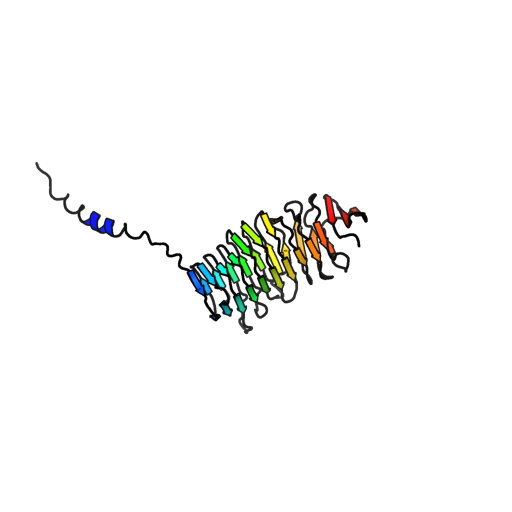1
ATOM 777 O O . TYR A 1 101 ? 0.986 -6.765 -14.387 1.00 98.75 101 TYR A O 1
ATOM 785 N N . ASN A 1 102 ? 0.103 -6.903 -12.325 1.00 98.81 102 ASN A N 1
ATOM 786 C CA . ASN A 1 102 ? 1.288 -7.451 -11.683 1.00 98.81 102 ASN A CA 1
ATOM 787 C C . ASN A 1 102 ? 1.082 -8.918 -11.288 1.00 98.81 102 ASN A C 1
ATOM 789 O O . ASN A 1 102 ? 0.385 -9.227 -10.317 1.00 98.81 102 ASN A O 1
ATOM 793 N N . TYR A 1 103 ? 1.739 -9.807 -12.025 1.00 98.81 103 TYR A N 1
ATOM 794 C CA . TYR A 1 103 ? 1.813 -11.240 -11.740 1.00 98.81 103 TYR A CA 1
ATOM 795 C C . TYR A 1 103 ? 3.175 -11.642 -11.152 1.00 98.81 103 TYR A C 1
ATOM 797 O O . TYR A 1 103 ? 3.271 -12.684 -10.510 1.00 98.81 103 TYR A O 1
ATOM 805 N N . GLY A 1 104 ? 4.207 -10.815 -11.349 1.00 98.69 104 GLY A N 1
ATOM 806 C CA . GLY A 1 104 ? 5.558 -11.003 -10.821 1.00 98.69 104 GLY A CA 1
ATOM 807 C C . GLY A 1 104 ? 5.906 -10.052 -9.670 1.00 98.69 104 GLY A C 1
ATOM 808 O O . GLY A 1 104 ? 5.083 -9.778 -8.794 1.00 98.69 104 GLY A O 1
ATOM 809 N N . THR A 1 105 ? 7.134 -9.534 -9.658 1.00 98.88 105 THR A N 1
ATOM 810 C CA . THR A 1 105 ? 7.636 -8.655 -8.587 1.00 98.88 105 THR A CA 1
ATOM 811 C C . THR A 1 105 ? 7.837 -7.235 -9.106 1.00 98.88 105 THR A C 1
ATOM 813 O O . THR A 1 105 ? 8.508 -7.033 -10.115 1.00 98.88 105 THR A O 1
ATOM 816 N N . MET A 1 106 ? 7.295 -6.241 -8.407 1.00 98.88 106 MET A N 1
ATOM 817 C CA . MET A 1 106 ? 7.663 -4.835 -8.569 1.00 98.88 106 MET A CA 1
ATOM 818 C C . MET A 1 106 ? 8.394 -4.352 -7.319 1.00 98.88 106 MET A C 1
ATOM 820 O O . MET A 1 106 ? 7.906 -4.528 -6.202 1.00 98.88 106 MET A O 1
ATOM 824 N N . VAL A 1 107 ? 9.551 -3.731 -7.504 1.00 98.75 107 VAL A N 1
ATOM 825 C CA . VAL A 1 107 ? 10.356 -3.141 -6.436 1.00 98.75 107 VAL A CA 1
ATOM 826 C C . VAL A 1 107 ? 10.616 -1.687 -6.788 1.00 98.75 107 VAL A C 1
ATOM 828 O O . VAL A 1 107 ? 11.129 -1.393 -7.863 1.00 98.75 107 VAL A O 1
ATOM 831 N N . PHE A 1 108 ? 10.282 -0.791 -5.870 1.00 98.25 108 PHE A N 1
ATOM 832 C CA . PHE A 1 108 ? 10.563 0.635 -5.944 1.00 98.25 108 PHE A CA 1
ATOM 833 C C . PHE A 1 108 ? 11.360 1.012 -4.694 1.00 98.25 108 PHE A C 1
ATOM 835 O O . PHE A 1 108 ? 10.813 0.981 -3.591 1.00 98.25 108 PHE A O 1
ATOM 842 N N . ASP A 1 109 ? 12.647 1.312 -4.847 1.00 96.50 109 ASP A N 1
ATOM 843 C CA . ASP A 1 109 ? 13.542 1.634 -3.731 1.00 96.50 109 ASP A CA 1
ATOM 844 C C . ASP A 1 109 ? 14.187 3.008 -3.916 1.00 96.50 109 ASP A C 1
ATOM 846 O O . ASP A 1 109 ? 15.055 3.219 -4.763 1.00 96.50 109 ASP A O 1
ATOM 850 N N . ASP A 1 110 ? 13.759 3.943 -3.081 1.00 93.94 110 ASP A N 1
ATOM 851 C CA . ASP A 1 110 ? 14.221 5.324 -3.075 1.00 93.94 110 ASP A CA 1
ATOM 852 C C . ASP A 1 110 ? 14.935 5.672 -1.761 1.00 93.94 110 ASP A C 1
ATOM 854 O O . ASP A 1 110 ? 15.072 6.838 -1.398 1.00 93.94 110 ASP A O 1
ATOM 858 N N . THR A 1 111 ? 15.385 4.664 -1.002 1.00 92.88 111 THR A N 1
ATOM 859 C CA . THR A 1 111 ? 16.010 4.860 0.320 1.00 92.88 111 THR A CA 1
ATOM 860 C C . THR A 1 111 ? 17.282 5.696 0.280 1.00 92.88 111 THR A C 1
ATOM 862 O O . THR A 1 111 ? 17.599 6.368 1.261 1.00 92.88 111 THR A O 1
ATOM 865 N N . ALA A 1 112 ? 18.001 5.672 -0.841 1.00 90.75 112 ALA A N 1
ATOM 866 C CA . ALA A 1 112 ? 19.221 6.443 -1.032 1.00 90.75 112 ALA A CA 1
ATOM 867 C C . ALA A 1 112 ? 18.974 7.851 -1.612 1.00 90.75 112 ALA A C 1
ATOM 869 O O . ALA A 1 112 ? 19.935 8.586 -1.857 1.00 90.75 112 ALA A O 1
ATOM 870 N N . ALA A 1 113 ? 17.713 8.237 -1.839 1.00 90.75 113 ALA A N 1
ATOM 871 C CA . ALA A 1 113 ? 17.365 9.547 -2.366 1.00 90.75 113 ALA A CA 1
ATOM 872 C C . ALA A 1 113 ? 17.376 10.655 -1.306 1.00 90.75 113 ALA A C 1
ATOM 874 O O . ALA A 1 113 ? 17.230 10.431 -0.104 1.00 90.75 113 ALA A O 1
ATOM 875 N N . THR A 1 114 ? 17.537 11.887 -1.790 1.00 88.94 114 THR A N 1
ATOM 876 C CA . THR A 1 114 ? 17.506 13.122 -0.990 1.00 88.94 114 THR A CA 1
ATOM 877 C C . THR A 1 114 ? 16.087 13.658 -0.815 1.00 88.94 114 THR A C 1
ATOM 879 O O . THR A 1 114 ? 15.826 14.386 0.137 1.00 88.94 114 THR A O 1
ATOM 882 N N . PHE A 1 115 ? 15.168 13.309 -1.718 1.00 89.31 115 PHE A N 1
ATOM 883 C CA . PHE A 1 115 ? 13.755 13.673 -1.631 1.00 89.31 115 PHE A CA 1
ATOM 884 C C . PHE A 1 115 ? 12.893 12.411 -1.585 1.00 89.31 115 PHE A C 1
ATOM 886 O O . PHE A 1 115 ? 13.321 11.391 -2.118 1.00 89.31 115 PHE A O 1
ATOM 893 N N . PRO A 1 116 ? 11.705 12.459 -0.962 1.00 92.69 116 PRO A N 1
ATOM 894 C CA . PRO A 1 116 ? 10.833 11.294 -0.873 1.00 92.69 116 PRO A CA 1
ATOM 895 C C . PRO A 1 116 ? 10.277 10.829 -2.217 1.00 92.69 116 PRO A C 1
ATOM 897 O O . PRO A 1 116 ? 10.125 11.619 -3.151 1.00 92.69 116 PRO A O 1
ATOM 900 N N . MET A 1 117 ? 9.892 9.554 -2.253 1.00 95.81 117 MET A N 1
ATOM 901 C CA . MET A 1 117 ? 9.272 8.931 -3.416 1.00 95.81 117 MET A CA 1
ATOM 902 C C . MET A 1 117 ? 7.813 9.362 -3.555 1.00 95.81 117 MET A C 1
ATOM 904 O O . MET A 1 117 ? 7.077 9.455 -2.566 1.00 95.81 117 MET A O 1
ATOM 908 N N . VAL A 1 118 ? 7.375 9.520 -4.801 1.00 97.69 118 VAL A N 1
ATOM 909 C CA . VAL A 1 118 ? 5.962 9.595 -5.171 1.00 97.69 118 VAL A CA 1
ATOM 910 C C . VAL A 1 118 ? 5.652 8.434 -6.106 1.00 97.69 118 VAL A C 1
ATOM 912 O O . VAL A 1 118 ? 6.103 8.412 -7.247 1.00 97.69 118 VAL A O 1
ATOM 915 N N . LEU A 1 119 ? 4.868 7.469 -5.632 1.00 98.44 119 LEU A N 1
ATOM 916 C CA . LEU A 1 119 ? 4.357 6.364 -6.439 1.00 98.44 119 LEU A CA 1
ATOM 917 C C . LEU A 1 119 ? 2.866 6.573 -6.689 1.00 98.44 119 LEU A C 1
ATOM 919 O O . LEU A 1 119 ? 2.075 6.591 -5.746 1.00 98.44 119 LEU A O 1
ATOM 923 N N . GLN A 1 120 ? 2.477 6.695 -7.954 1.00 98.06 120 GLN A N 1
ATOM 924 C CA . GLN A 1 120 ? 1.099 6.931 -8.359 1.00 98.06 120 GLN A CA 1
ATOM 925 C C . GLN A 1 120 ? 0.663 5.932 -9.433 1.00 98.06 120 GLN A C 1
ATOM 927 O O . GLN A 1 120 ? 1.181 5.916 -10.544 1.00 98.06 120 GLN A O 1
ATOM 932 N N . LEU A 1 121 ? -0.338 5.118 -9.113 1.00 96.81 121 LEU A N 1
ATOM 933 C CA . LEU A 1 121 ? -1.029 4.242 -10.051 1.00 96.81 121 LEU A CA 1
ATOM 934 C C . LEU A 1 121 ? -2.448 4.786 -10.218 1.00 96.81 121 LEU A C 1
ATOM 936 O O . LEU A 1 121 ? -3.242 4.763 -9.281 1.00 96.81 121 LEU A O 1
ATOM 940 N N . SER A 1 122 ? -2.751 5.338 -11.387 1.00 92.31 122 SER A N 1
ATOM 941 C CA . SER A 1 122 ? -4.016 6.026 -11.690 1.00 92.31 122 SER A CA 1
ATOM 942 C C . SER A 1 122 ? -4.778 5.411 -12.866 1.00 92.31 122 SER A C 1
ATOM 944 O O . SER A 1 122 ? -5.710 6.028 -13.372 1.00 92.31 122 SER A O 1
ATOM 946 N N . GLY A 1 123 ? -4.397 4.203 -13.293 1.00 89.06 123 GLY A N 1
ATOM 947 C CA . GLY A 1 123 ? -5.157 3.419 -14.264 1.00 89.06 123 GLY A CA 1
ATOM 948 C C . GLY A 1 123 ? -6.566 3.067 -13.795 1.00 89.06 123 GLY A C 1
ATOM 949 O O . GLY A 1 123 ? -6.878 3.144 -12.607 1.00 89.06 123 GLY A O 1
ATOM 950 N N . GLY A 1 124 ? -7.414 2.633 -14.729 1.00 93.69 124 GLY A N 1
ATOM 951 C CA . GLY A 1 124 ? -8.757 2.15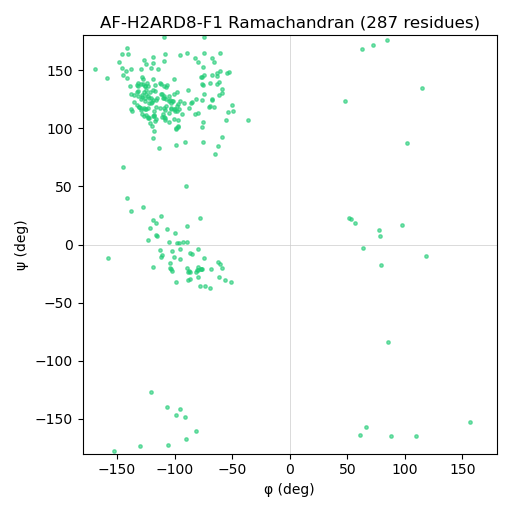5 -14.394 1.00 93.69 124 GLY A CA 1
ATOM 952 C C . GLY A 1 124 ? -8.711 0.829 -13.634 1.00 93.69 124 GLY A C 1
ATOM 953 O O . GLY A 1 124 ? -9.468 0.630 -12.682 1.00 93.69 124 GLY A O 1
ATOM 954 N N . THR A 1 125 ? -7.780 -0.046 -14.016 1.00 97.06 125 THR A N 1
ATOM 955 C CA . THR A 1 125 ? -7.606 -1.378 -13.434 1.00 97.06 125 THR A CA 1
ATOM 956 C C . THR A 1 125 ? -6.256 -1.524 -12.750 1.00 97.06 125 THR A C 1
ATOM 958 O O . THR A 1 125 ? -5.204 -1.226 -13.315 1.00 97.06 125 THR A O 1
ATOM 961 N N . PHE A 1 126 ? -6.290 -2.057 -11.534 1.00 98.25 126 PHE A N 1
ATOM 962 C CA . PHE A 1 126 ? -5.128 -2.553 -10.819 1.00 98.25 126 PHE A CA 1
ATOM 963 C C . PHE A 1 126 ? -5.384 -4.002 -10.416 1.00 98.25 126 PHE A C 1
ATOM 965 O O . PHE A 1 126 ? -6.291 -4.287 -9.630 1.00 98.25 126 PHE A O 1
ATOM 972 N N . TYR A 1 127 ? -4.571 -4.910 -10.946 1.00 98.62 127 TYR A N 1
ATOM 973 C CA . TYR A 1 127 ? -4.596 -6.323 -10.599 1.00 98.62 127 TYR A CA 1
ATOM 974 C C . TYR A 1 127 ? -3.225 -6.750 -10.084 1.00 98.62 127 TYR A C 1
ATOM 976 O O . TYR A 1 127 ? -2.233 -6.643 -10.802 1.00 98.62 127 TYR A O 1
ATOM 984 N N . ASN A 1 128 ? -3.170 -7.263 -8.857 1.00 98.81 128 ASN A N 1
ATOM 985 C CA . ASN A 1 128 ? -1.945 -7.770 -8.252 1.00 98.81 128 ASN A CA 1
ATOM 986 C C . ASN A 1 128 ? -2.147 -9.180 -7.696 1.00 98.81 128 ASN A C 1
ATOM 988 O O . ASN A 1 128 ? -2.832 -9.358 -6.687 1.00 98.81 128 ASN A O 1
ATOM 992 N N . SER A 1 129 ? -1.500 -10.169 -8.307 1.00 98.81 129 SER A N 1
ATOM 993 C CA . SER A 1 129 ? -1.337 -11.517 -7.743 1.00 98.81 129 SER A CA 1
ATOM 994 C C . SER A 1 129 ? 0.110 -11.828 -7.354 1.00 98.81 129 SER A C 1
ATOM 996 O O . SER A 1 129 ? 0.358 -12.862 -6.742 1.00 98.81 129 SER A O 1
ATOM 998 N N . GLY A 1 130 ? 1.052 -10.957 -7.721 1.00 98.75 130 GLY A N 1
ATOM 999 C CA . GLY A 1 130 ? 2.460 -11.053 -7.354 1.00 98.75 130 GLY A CA 1
ATOM 1000 C C . GLY A 1 130 ? 2.810 -10.225 -6.114 1.00 98.75 130 GLY A C 1
ATOM 1001 O O . GLY A 1 130 ? 2.030 -10.135 -5.163 1.00 98.75 130 GLY A O 1
ATOM 1002 N N . SER A 1 131 ? 3.982 -9.596 -6.125 1.00 98.88 131 SER A N 1
ATOM 1003 C CA . SER A 1 131 ? 4.480 -8.792 -5.003 1.00 98.88 131 SER A CA 1
ATOM 1004 C C . SER A 1 131 ? 4.848 -7.382 -5.437 1.00 98.88 131 SER A C 1
ATOM 1006 O O . SER A 1 131 ? 5.509 -7.193 -6.454 1.00 98.88 131 SER A O 1
ATOM 1008 N N . ILE A 1 132 ? 4.465 -6.393 -4.634 1.00 98.88 132 ILE A N 1
ATOM 1009 C CA . ILE A 1 132 ? 4.875 -4.998 -4.788 1.00 98.88 132 ILE A CA 1
ATOM 1010 C C . ILE A 1 132 ? 5.566 -4.548 -3.507 1.00 98.88 132 ILE A C 1
ATOM 1012 O O . ILE A 1 132 ? 4.986 -4.627 -2.423 1.00 98.88 132 ILE A O 1
ATOM 1016 N N . TYR A 1 133 ? 6.780 -4.026 -3.641 1.00 98.81 133 TYR A N 1
ATOM 1017 C CA . TYR A 1 133 ? 7.543 -3.411 -2.563 1.00 98.81 133 TYR A CA 1
ATOM 1018 C C . TYR A 1 133 ? 7.850 -1.969 -2.940 1.00 98.81 133 TYR A C 1
ATOM 1020 O O . TYR A 1 133 ? 8.478 -1.717 -3.962 1.00 98.81 133 TYR A O 1
ATOM 1028 N N . ALA A 1 134 ? 7.419 -1.027 -2.114 1.00 98.50 134 ALA A N 1
ATOM 1029 C CA . ALA A 1 134 ? 7.719 0.385 -2.274 1.00 98.50 134 ALA A CA 1
ATOM 1030 C C . ALA A 1 134 ? 8.359 0.894 -0.986 1.00 98.50 134 ALA A C 1
ATOM 1032 O O . ALA A 1 134 ? 7.706 0.950 0.060 1.00 98.50 134 ALA A O 1
ATOM 1033 N N . LYS A 1 135 ? 9.644 1.237 -1.070 1.00 97.69 135 LYS A N 1
ATOM 1034 C CA . LYS A 1 135 ? 10.437 1.722 0.049 1.00 97.69 135 LYS A CA 1
ATOM 1035 C C . LYS A 1 135 ? 10.989 3.106 -0.246 1.00 97.69 135 LYS A C 1
ATOM 1037 O O . LYS A 1 135 ? 11.934 3.263 -1.010 1.00 97.69 135 LYS A O 1
ATOM 1042 N N . GLY A 1 136 ? 10.385 4.110 0.368 1.00 96.00 136 GLY A N 1
ATOM 1043 C CA . GLY A 1 136 ? 10.769 5.504 0.201 1.00 96.00 136 GLY A CA 1
ATOM 1044 C C . GLY A 1 136 ? 11.721 6.003 1.287 1.00 96.00 136 GLY A C 1
ATOM 1045 O O . GLY A 1 136 ? 11.840 5.412 2.367 1.00 96.00 136 GLY A O 1
ATOM 1046 N N . THR A 1 137 ? 12.385 7.124 1.015 1.00 94.19 137 THR A N 1
ATOM 1047 C CA . THR A 1 137 ? 13.191 7.845 2.007 1.00 94.19 137 THR A CA 1
ATOM 1048 C C . THR A 1 137 ? 12.332 8.761 2.890 1.00 94.19 137 THR A C 1
ATOM 1050 O O . THR A 1 137 ? 11.198 9.123 2.553 1.00 94.19 137 THR A O 1
ATOM 1053 N N . TYR A 1 138 ? 12.893 9.134 4.037 1.00 92.81 138 TYR A N 1
ATOM 1054 C CA . TYR A 1 138 ? 12.363 10.146 4.944 1.00 92.81 138 TYR A CA 1
ATOM 1055 C C . TYR A 1 138 ? 13.286 11.355 4.953 1.00 92.81 138 TYR A C 1
ATOM 1057 O O . TYR A 1 138 ? 14.505 11.219 5.051 1.00 92.81 138 TYR A O 1
ATOM 1065 N N . THR A 1 139 ? 12.692 12.542 4.947 1.00 87.81 139 THR A N 1
ATOM 1066 C CA . THR A 1 139 ? 13.403 13.796 5.193 1.00 87.81 139 THR A CA 1
ATOM 1067 C C . THR A 1 139 ? 12.695 14.558 6.306 1.00 87.81 139 THR A C 1
ATOM 1069 O O . THR A 1 139 ? 11.510 14.356 6.544 1.00 87.81 139 THR A O 1
ATOM 1072 N N . ILE A 1 140 ? 13.396 15.478 6.973 1.00 81.88 140 ILE A N 1
ATOM 1073 C CA . ILE A 1 140 ? 12.821 16.268 8.078 1.00 81.88 140 ILE A CA 1
ATOM 1074 C C . ILE A 1 140 ? 11.554 17.035 7.648 1.00 81.88 140 ILE A C 1
ATOM 1076 O O . ILE A 1 140 ? 10.677 17.271 8.473 1.00 81.88 140 ILE A O 1
ATOM 1080 N N . LEU A 1 141 ? 11.458 17.429 6.373 1.00 84.62 141 LEU A N 1
ATOM 1081 C CA . LEU A 1 141 ? 10.368 18.262 5.855 1.00 84.62 141 LEU A CA 1
ATOM 1082 C C . LEU A 1 141 ? 9.314 17.486 5.059 1.00 84.62 141 LEU A C 1
ATOM 1084 O O . LEU A 1 141 ? 8.200 17.979 4.902 1.00 84.62 141 LEU A O 1
ATOM 1088 N N . TYR A 1 142 ? 9.650 16.303 4.543 1.00 88.94 142 TYR A N 1
ATOM 1089 C CA . TYR A 1 142 ? 8.807 15.573 3.599 1.00 88.94 142 TYR A CA 1
ATOM 1090 C C . TYR A 1 142 ? 8.886 14.058 3.808 1.00 88.94 142 TYR A C 1
ATOM 1092 O O . TYR A 1 142 ? 9.951 13.506 4.104 1.00 88.94 142 TYR A O 1
ATOM 1100 N N . THR A 1 143 ? 7.760 13.392 3.566 1.00 95.25 143 THR A N 1
ATOM 1101 C CA . THR A 1 143 ? 7.579 11.938 3.632 1.00 95.25 143 THR A CA 1
ATOM 1102 C C . THR A 1 143 ? 7.167 11.381 2.272 1.00 95.25 143 THR A C 1
ATOM 1104 O O . THR A 1 143 ? 6.740 12.126 1.388 1.00 95.25 143 THR A O 1
ATOM 1107 N N . SER A 1 144 ? 7.329 10.071 2.080 1.00 97.19 144 SER A N 1
ATOM 1108 C CA . SER A 1 144 ? 6.980 9.426 0.806 1.00 97.19 144 SER A CA 1
ATOM 1109 C C . SER A 1 144 ? 5.462 9.267 0.651 1.00 97.19 144 SER A C 1
ATOM 1111 O O . SER A 1 144 ? 4.724 9.182 1.639 1.00 97.19 144 SER A O 1
ATOM 1113 N N . SER A 1 145 ? 4.985 9.230 -0.593 1.00 97.88 145 SER A N 1
ATOM 1114 C CA . SER A 1 145 ? 3.564 9.093 -0.927 1.00 97.88 145 SER A CA 1
ATOM 1115 C C . SER A 1 145 ? 3.331 7.938 -1.890 1.00 97.88 145 SER A C 1
ATOM 1117 O O . SER A 1 145 ? 3.994 7.828 -2.923 1.00 97.88 145 SER A O 1
ATOM 1119 N N . TYR A 1 146 ? 2.362 7.090 -1.556 1.00 98.38 146 TYR A N 1
ATOM 1120 C CA . TYR A 1 146 ? 1.981 5.917 -2.327 1.00 98.38 146 TYR A CA 1
ATOM 1121 C C . TYR A 1 146 ? 0.479 5.955 -2.600 1.00 98.38 146 TYR A C 1
ATOM 1123 O O . TYR A 1 146 ? -0.338 5.917 -1.682 1.00 98.38 146 TYR A O 1
ATOM 1131 N N . THR A 1 147 ? 0.088 6.031 -3.865 1.00 98.00 147 THR A N 1
ATOM 1132 C CA . THR A 1 147 ? -1.320 6.077 -4.264 1.00 98.00 147 THR A CA 1
ATOM 1133 C C . THR A 1 147 ? -1.597 5.028 -5.325 1.00 98.00 147 THR A C 1
ATOM 1135 O O . THR A 1 147 ? -0.969 5.030 -6.380 1.00 98.00 147 THR A O 1
ATOM 1138 N N . ILE A 1 148 ? -2.582 4.168 -5.073 1.00 97.00 148 ILE A N 1
ATOM 1139 C CA . ILE A 1 148 ? -3.167 3.279 -6.079 1.00 97.00 148 ILE A CA 1
ATOM 1140 C C . ILE A 1 148 ? -4.644 3.638 -6.200 1.00 97.00 148 ILE A C 1
ATOM 1142 O O . ILE A 1 148 ? -5.469 3.128 -5.454 1.00 97.00 148 ILE A O 1
ATOM 1146 N N . GLY A 1 149 ? -4.973 4.542 -7.119 1.00 94.88 149 GLY A N 1
ATOM 1147 C CA . GLY A 1 149 ? -6.306 5.133 -7.286 1.00 94.88 149 GLY A CA 1
ATOM 1148 C C . GLY A 1 149 ? -7.246 4.375 -8.228 1.00 94.88 149 GLY A C 1
ATOM 1149 O O . GLY A 1 149 ? -8.243 4.947 -8.664 1.00 94.88 149 GLY A O 1
ATOM 1150 N N . ALA A 1 150 ? -6.943 3.121 -8.570 1.00 93.81 150 ALA A N 1
ATOM 1151 C CA . ALA A 1 150 ? -7.748 2.343 -9.509 1.00 93.81 150 ALA A CA 1
ATOM 1152 C C . ALA A 1 150 ? -9.175 2.102 -8.996 1.00 93.81 150 ALA A C 1
ATOM 1154 O O . ALA A 1 150 ? -9.378 1.786 -7.820 1.00 93.81 150 ALA A O 1
ATOM 1155 N N . SER A 1 151 ? -10.155 2.222 -9.893 1.00 91.94 151 SER A N 1
ATOM 1156 C CA . SER A 1 151 ? -11.563 1.929 -9.598 1.00 91.94 151 SER A CA 1
ATOM 1157 C C . SER A 1 151 ? -11.833 0.426 -9.588 1.00 91.94 151 SER A C 1
ATOM 1159 O O . SER A 1 151 ? -12.594 -0.065 -8.757 1.00 91.94 151 SER A O 1
ATOM 1161 N N . ASN A 1 152 ? -11.155 -0.324 -10.460 1.00 95.38 152 ASN A N 1
ATOM 1162 C CA . ASN A 1 152 ? -11.148 -1.781 -10.450 1.00 95.38 152 ASN A CA 1
ATOM 1163 C C . ASN A 1 152 ? -9.879 -2.271 -9.751 1.00 95.38 152 ASN A C 1
ATOM 1165 O O . ASN A 1 152 ? -8.864 -2.537 -10.393 1.00 95.38 152 ASN A O 1
ATOM 1169 N N . PHE A 1 153 ? -9.932 -2.367 -8.424 1.00 97.44 153 PHE A N 1
ATOM 1170 C CA . PHE A 1 153 ? -8.802 -2.800 -7.604 1.00 97.44 153 PHE A CA 1
ATOM 1171 C C . PHE A 1 153 ? -8.974 -4.252 -7.143 1.00 97.44 153 PHE A C 1
ATOM 1173 O O . PHE A 1 153 ? -9.919 -4.577 -6.413 1.00 97.44 153 PHE A O 1
ATOM 1180 N N . ASN A 1 154 ? -8.014 -5.108 -7.497 1.00 98.25 154 ASN A N 1
ATOM 1181 C CA . ASN A 1 154 ? -7.906 -6.477 -7.004 1.00 98.25 154 ASN A CA 1
ATOM 1182 C C . ASN A 1 154 ? -6.481 -6.770 -6.512 1.00 98.25 154 ASN A C 1
ATOM 1184 O O . ASN A 1 154 ? -5.526 -6.734 -7.287 1.00 98.25 154 ASN A O 1
ATOM 1188 N N . ASN A 1 155 ? -6.354 -7.093 -5.225 1.00 98.62 155 ASN A N 1
ATOM 1189 C CA . ASN A 1 155 ? -5.120 -7.599 -4.638 1.00 98.62 155 ASN A CA 1
ATOM 1190 C C . ASN A 1 155 ? -5.323 -9.009 -4.073 1.00 98.62 155 ASN A C 1
ATOM 1192 O O . ASN A 1 155 ? -5.967 -9.187 -3.035 1.00 98.62 155 ASN A O 1
ATOM 1196 N N . ALA A 1 156 ? -4.712 -9.993 -4.722 1.00 98.81 156 ALA A N 1
ATOM 1197 C CA . ALA A 1 156 ? -4.550 -11.356 -4.227 1.00 98.81 156 ALA A CA 1
ATOM 1198 C C . ALA A 1 156 ? -3.120 -11.639 -3.729 1.00 98.81 156 ALA A C 1
ATOM 1200 O O . ALA A 1 156 ? -2.909 -12.619 -3.019 1.00 98.81 156 ALA A O 1
ATOM 1201 N N . GLY A 1 157 ? -2.160 -10.782 -4.085 1.00 98.75 157 GLY A N 1
ATOM 1202 C CA . GLY A 1 157 ? -0.751 -10.906 -3.724 1.00 98.75 157 GLY A CA 1
ATOM 1203 C C . GLY A 1 157 ? -0.331 -10.052 -2.524 1.00 98.75 157 GLY A C 1
ATOM 1204 O O . GLY A 1 157 ? -1.100 -9.823 -1.585 1.00 98.75 157 GLY A O 1
ATOM 1205 N N . LEU A 1 158 ? 0.913 -9.574 -2.552 1.00 98.88 158 LEU A N 1
ATOM 1206 C CA . LEU A 1 158 ? 1.488 -8.694 -1.534 1.00 98.88 158 LEU A CA 1
ATOM 1207 C C . LEU A 1 158 ? 1.626 -7.260 -2.053 1.00 98.88 158 LEU A C 1
ATOM 1209 O O . LEU A 1 158 ? 2.126 -7.037 -3.154 1.00 98.88 158 LEU A O 1
ATOM 1213 N N . ILE A 1 159 ? 1.271 -6.293 -1.211 1.00 98.88 159 ILE A N 1
ATOM 1214 C CA . ILE A 1 159 ? 1.628 -4.880 -1.365 1.00 98.88 159 ILE A CA 1
ATOM 1215 C C . ILE A 1 159 ? 2.300 -4.430 -0.071 1.00 98.88 159 ILE A C 1
ATOM 1217 O O . ILE A 1 159 ? 1.711 -4.546 1.000 1.00 98.88 159 ILE A O 1
ATOM 1221 N N . SER A 1 160 ? 3.522 -3.916 -0.146 1.00 98.75 160 SER A N 1
ATOM 1222 C CA . SER A 1 160 ? 4.283 -3.455 1.013 1.00 98.75 160 SER A CA 1
ATOM 1223 C C . SER A 1 160 ? 4.733 -2.015 0.821 1.00 98.75 160 SER A C 1
ATOM 1225 O O . SER A 1 160 ? 5.547 -1.734 -0.058 1.00 98.75 160 SER A O 1
ATOM 1227 N N . PHE A 1 161 ? 4.250 -1.127 1.687 1.00 98.69 161 PHE A N 1
ATOM 1228 C CA . PHE A 1 161 ? 4.698 0.259 1.772 1.00 98.69 161 PHE A CA 1
ATOM 1229 C C . PHE A 1 161 ? 5.582 0.449 3.000 1.00 98.69 161 PHE A C 1
ATOM 1231 O O . PHE A 1 161 ? 5.174 0.172 4.131 1.00 98.69 161 PHE A O 1
ATOM 1238 N N . ASP A 1 162 ? 6.795 0.929 2.777 1.00 98.12 162 ASP A N 1
ATOM 1239 C CA . ASP A 1 162 ? 7.786 1.158 3.819 1.00 98.12 162 ASP A CA 1
ATOM 1240 C C . ASP A 1 162 ? 8.375 2.560 3.657 1.00 98.12 162 ASP A C 1
ATOM 1242 O O . ASP A 1 162 ? 8.763 2.965 2.563 1.00 98.12 162 ASP A O 1
ATOM 1246 N N . GLN A 1 163 ? 8.446 3.322 4.742 1.00 96.12 163 GLN A N 1
ATOM 1247 C CA . GLN A 1 163 ? 9.346 4.464 4.795 1.00 96.12 163 GLN A CA 1
ATOM 1248 C C . GLN A 1 163 ? 10.588 4.037 5.563 1.00 96.12 163 GLN A C 1
ATOM 1250 O O . GLN A 1 163 ? 10.509 3.721 6.751 1.00 96.12 163 GLN A O 1
ATOM 1255 N N . GLY A 1 164 ? 11.741 4.042 4.892 1.00 90.69 164 GLY A N 1
ATOM 1256 C CA . GLY A 1 164 ? 12.959 3.417 5.411 1.00 90.69 164 GLY A CA 1
ATOM 1257 C C . GLY A 1 164 ? 13.441 3.967 6.758 1.00 90.69 164 GLY A C 1
ATOM 1258 O O . GLY A 1 164 ? 14.170 3.282 7.471 1.00 90.69 164 GLY A O 1
ATOM 1259 N N . SER A 1 165 ? 13.016 5.177 7.128 1.00 89.75 165 SER A N 1
ATOM 1260 C CA . SER A 1 165 ? 13.142 5.733 8.475 1.00 89.75 165 SER A CA 1
ATOM 1261 C C . SER A 1 165 ? 12.030 6.758 8.748 1.00 89.75 165 SER A C 1
ATOM 1263 O O . SER A 1 165 ? 11.151 6.978 7.911 1.00 89.75 165 SER A O 1
ATOM 1265 N N . GLY A 1 166 ? 12.043 7.386 9.928 1.00 89.50 166 GLY A N 1
ATOM 1266 C CA . GLY A 1 166 ? 11.008 8.345 10.323 1.00 89.50 166 GLY A CA 1
ATOM 1267 C C . GLY A 1 166 ? 9.612 7.718 10.370 1.00 89.50 166 GLY A C 1
ATOM 1268 O O . GLY A 1 166 ? 9.470 6.502 10.403 1.00 89.50 166 GLY A O 1
ATOM 1269 N N . THR A 1 167 ? 8.569 8.543 10.389 1.00 89.62 167 THR A N 1
ATOM 1270 C CA . THR A 1 167 ? 7.170 8.090 10.292 1.00 89.62 167 THR A CA 1
ATOM 1271 C C . THR A 1 167 ? 6.384 9.056 9.412 1.00 89.62 167 THR A C 1
ATOM 1273 O O . THR A 1 167 ? 6.846 10.169 9.163 1.00 89.62 167 THR A O 1
ATOM 1276 N N . GLY A 1 168 ? 5.207 8.646 8.941 1.00 90.12 168 GLY A N 1
ATOM 1277 C CA . GLY A 1 168 ? 4.268 9.552 8.277 1.00 90.12 168 GLY A CA 1
ATOM 1278 C C . GLY A 1 168 ? 4.318 9.546 6.752 1.00 90.12 168 GLY A C 1
ATOM 1279 O O . GLY A 1 168 ? 3.762 10.461 6.142 1.00 90.12 168 GLY A O 1
ATOM 1280 N N . ALA A 1 169 ? 4.925 8.533 6.118 1.00 97.31 169 ALA A N 1
ATOM 1281 C CA . ALA A 1 169 ? 4.593 8.253 4.719 1.00 97.31 169 ALA A CA 1
ATOM 1282 C C . ALA A 1 169 ? 3.080 8.067 4.585 1.00 97.31 169 ALA A C 1
ATOM 1284 O O . ALA A 1 169 ? 2.422 7.573 5.504 1.00 97.31 169 ALA A O 1
ATOM 1285 N N . SER A 1 170 ? 2.527 8.452 3.443 1.00 98.06 170 SER A N 1
ATOM 1286 C CA . SER A 1 170 ? 1.099 8.300 3.173 1.00 98.06 170 SER A CA 1
ATOM 1287 C C . SER A 1 170 ? 0.866 7.189 2.161 1.00 98.06 170 SER A C 1
ATOM 1289 O O . SER A 1 170 ? 1.568 7.095 1.158 1.00 98.06 170 SER A O 1
ATOM 1291 N N . ALA A 1 171 ? -0.120 6.341 2.435 1.00 98.25 171 ALA A N 1
ATOM 1292 C CA . ALA A 1 171 ? -0.616 5.350 1.499 1.00 98.25 171 ALA A CA 1
ATOM 1293 C C . ALA A 1 171 ? -2.128 5.517 1.315 1.00 98.25 171 ALA A C 1
ATOM 1295 O O . ALA A 1 171 ? -2.873 5.622 2.295 1.00 98.25 171 ALA A O 1
ATOM 1296 N N . SER A 1 172 ? -2.581 5.511 0.066 1.00 96.75 172 SER A N 1
ATOM 1297 C CA . SER A 1 172 ? -3.996 5.473 -0.297 1.00 96.75 172 SER A CA 1
ATOM 1298 C C . SER A 1 172 ? -4.256 4.409 -1.357 1.00 96.75 172 SER A C 1
ATOM 1300 O O . SER A 1 172 ? -3.498 4.294 -2.323 1.00 96.75 172 SER A O 1
ATOM 1302 N N . LEU A 1 173 ? -5.331 3.640 -1.176 1.00 94.94 173 LEU A N 1
ATOM 1303 C CA . LEU A 1 173 ? -5.691 2.515 -2.033 1.00 94.94 173 LEU A CA 1
ATOM 1304 C C . LEU A 1 173 ? -7.166 2.554 -2.438 1.00 94.94 173 LEU A C 1
ATOM 1306 O O . LEU A 1 173 ? -8.052 2.744 -1.600 1.00 94.94 173 LEU A O 1
ATOM 1310 N N . GLY A 1 174 ? -7.388 2.259 -3.715 1.00 90.19 174 GLY A N 1
ATOM 1311 C CA . GLY A 1 174 ? -8.683 2.147 -4.365 1.00 90.19 174 GLY A CA 1
ATOM 1312 C C . GLY A 1 174 ? -9.388 3.485 -4.577 1.00 90.19 174 GLY A C 1
ATOM 1313 O O . GLY A 1 174 ? -8.994 4.533 -4.066 1.00 90.19 174 GLY A O 1
ATOM 1314 N N . SER A 1 175 ? -10.486 3.426 -5.322 1.00 87.00 175 SER A N 1
ATOM 1315 C CA . SER A 1 175 ? -11.504 4.471 -5.359 1.00 87.00 175 SER A CA 1
ATOM 1316 C C . SER A 1 175 ? -12.891 3.820 -5.336 1.00 87.00 175 SER A C 1
ATOM 1318 O O . SER A 1 175 ? -13.269 3.066 -6.230 1.00 87.00 175 SER A O 1
ATOM 1320 N N . GLY A 1 176 ? -13.655 4.047 -4.262 1.00 86.81 176 GLY A N 1
ATOM 1321 C CA . GLY A 1 176 ? -14.990 3.459 -4.090 1.00 86.81 176 GLY A CA 1
ATOM 1322 C C . GLY A 1 176 ? -14.971 2.057 -3.476 1.00 86.81 176 GLY A C 1
ATOM 1323 O O . GLY A 1 176 ? -15.149 1.923 -2.265 1.00 86.81 176 GLY A O 1
ATOM 1324 N N . THR A 1 177 ? -14.777 1.010 -4.280 1.00 92.38 177 THR A N 1
ATOM 1325 C CA . THR A 1 177 ? -14.754 -0.392 -3.814 1.00 92.38 177 THR A CA 1
ATOM 1326 C C . THR A 1 177 ? -13.502 -1.111 -4.282 1.00 92.38 177 THR A C 1
ATOM 1328 O O . THR A 1 177 ? -13.073 -0.929 -5.415 1.00 92.38 177 THR A O 1
ATOM 1331 N N . MET A 1 178 ? -12.946 -1.977 -3.441 1.00 95.94 178 MET A N 1
ATOM 1332 C CA . MET A 1 178 ? -11.776 -2.779 -3.777 1.00 95.94 178 MET A CA 1
ATOM 1333 C C . MET A 1 178 ? -11.865 -4.188 -3.194 1.00 95.94 178 MET A C 1
ATOM 1335 O O . MET A 1 178 ? -12.431 -4.395 -2.119 1.00 95.94 178 MET A O 1
ATOM 1339 N N . THR A 1 179 ? -11.261 -5.156 -3.883 1.00 97.62 179 THR A N 1
ATOM 1340 C CA . THR A 1 179 ? -11.122 -6.528 -3.382 1.00 97.62 179 THR A CA 1
ATOM 1341 C C . THR A 1 179 ? -9.698 -6.769 -2.902 1.00 97.62 179 THR A C 1
ATOM 1343 O O . THR A 1 179 ? -8.743 -6.600 -3.659 1.00 97.62 179 THR A O 1
ATOM 1346 N N . ASN A 1 180 ? -9.564 -7.197 -1.649 1.00 98.25 180 ASN A N 1
ATOM 1347 C CA . ASN A 1 180 ? -8.309 -7.637 -1.059 1.00 98.25 180 ASN A CA 1
ATOM 1348 C C . ASN A 1 180 ? -8.488 -9.035 -0.454 1.00 98.25 180 ASN A C 1
ATOM 1350 O O . ASN A 1 180 ? -9.184 -9.215 0.551 1.00 98.25 180 ASN A O 1
ATOM 1354 N N . THR A 1 181 ? -7.853 -10.025 -1.072 1.00 98.69 181 THR A N 1
ATOM 1355 C CA . THR A 1 181 ? -7.694 -11.391 -0.545 1.00 98.69 181 THR A CA 1
ATOM 1356 C C . THR A 1 181 ? -6.241 -11.702 -0.195 1.00 98.69 181 THR A C 1
ATOM 1358 O O . THR A 1 181 ? -5.979 -12.719 0.440 1.00 98.69 181 THR A O 1
ATOM 1361 N N . GLY A 1 182 ? -5.312 -10.831 -0.596 1.00 98.62 182 GLY A N 1
ATOM 1362 C CA . GLY A 1 182 ? -3.895 -10.907 -0.275 1.00 98.62 182 GLY A CA 1
ATOM 1363 C C . GLY A 1 182 ? -3.520 -10.144 0.997 1.00 98.62 182 GLY A C 1
ATOM 1364 O O . GLY A 1 182 ? -4.302 -10.032 1.947 1.00 98.62 182 GLY A O 1
ATOM 1365 N N . THR A 1 183 ? -2.297 -9.614 1.018 1.00 98.75 183 THR A N 1
ATOM 1366 C CA . THR A 1 183 ? -1.738 -8.886 2.166 1.00 98.75 183 THR A CA 1
ATOM 1367 C C . THR A 1 183 ? -1.299 -7.481 1.778 1.00 98.75 183 THR A C 1
ATOM 1369 O O . THR A 1 183 ? -0.645 -7.283 0.754 1.00 98.75 183 THR A O 1
ATOM 1372 N N . ILE A 1 184 ? -1.629 -6.512 2.628 1.00 98.75 184 ILE A N 1
ATOM 1373 C CA . ILE A 1 184 ? -1.143 -5.135 2.560 1.00 98.75 184 ILE A CA 1
ATOM 1374 C C . ILE A 1 184 ? -0.329 -4.875 3.826 1.00 98.75 184 ILE A C 1
ATOM 1376 O O . ILE A 1 184 ? -0.865 -4.952 4.926 1.00 98.75 184 ILE A O 1
ATOM 1380 N N . CYS A 1 185 ? 0.954 -4.567 3.685 1.00 98.75 185 CYS A N 1
ATOM 1381 C CA . CYS A 1 185 ? 1.860 -4.273 4.789 1.00 98.75 185 CYS A CA 1
ATOM 1382 C C . CYS A 1 185 ? 2.207 -2.787 4.802 1.00 98.75 185 CYS A C 1
ATOM 1384 O O . CYS A 1 185 ? 2.540 -2.220 3.760 1.00 98.75 185 CYS A O 1
ATOM 1386 N N . VAL A 1 186 ? 2.196 -2.176 5.986 1.00 98.62 186 VAL A N 1
ATOM 1387 C CA . VAL A 1 186 ? 2.681 -0.805 6.177 1.00 98.62 186 VAL A CA 1
ATOM 1388 C C . VAL A 1 186 ? 3.684 -0.710 7.320 1.00 98.62 186 VAL A C 1
ATOM 1390 O O . VAL A 1 186 ? 3.415 -1.150 8.440 1.00 98.62 186 VAL A O 1
ATOM 1393 N N . THR A 1 187 ? 4.832 -0.099 7.034 1.00 98.69 187 THR A N 1
ATOM 1394 C CA . THR A 1 187 ? 5.890 0.237 7.998 1.00 98.69 187 THR A CA 1
ATOM 1395 C C . THR A 1 187 ? 6.168 1.732 7.900 1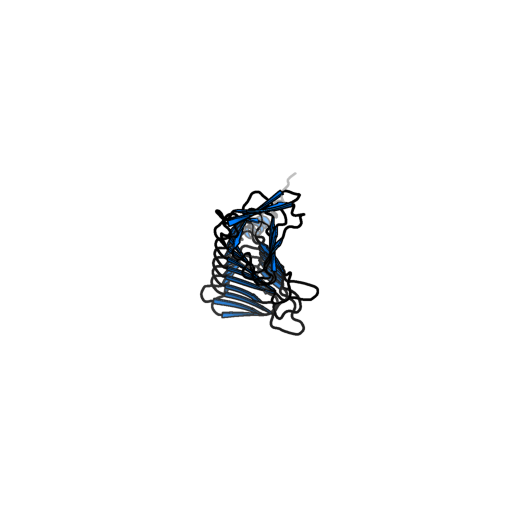.00 98.69 187 THR A C 1
ATOM 1397 O O . THR A 1 187 ? 6.320 2.259 6.796 1.00 98.69 187 THR A O 1
ATOM 1400 N N . ASN A 1 188 ? 6.182 2.439 9.036 1.00 98.06 188 ASN A N 1
ATOM 1401 C CA . ASN A 1 188 ? 6.373 3.897 9.097 1.00 98.06 188 ASN A CA 1
ATOM 1402 C C . ASN A 1 188 ? 5.424 4.703 8.177 1.00 98.06 188 ASN A C 1
ATOM 1404 O O . ASN A 1 188 ? 5.706 5.845 7.807 1.00 98.06 188 ASN A O 1
ATOM 1408 N N . THR A 1 189 ? 4.290 4.102 7.815 1.00 98.50 189 THR A N 1
ATOM 1409 C CA . THR A 1 189 ? 3.366 4.572 6.781 1.00 98.50 189 THR A CA 1
ATOM 1410 C C . THR A 1 189 ? 1.939 4.559 7.322 1.00 98.50 189 THR A C 1
ATOM 1412 O O . THR A 1 189 ? 1.527 3.620 8.009 1.00 98.50 189 THR A O 1
ATOM 1415 N N . VAL A 1 190 ? 1.181 5.601 6.993 1.00 98.50 190 VAL A N 1
ATOM 1416 C CA . VAL A 1 190 ? -0.239 5.756 7.298 1.00 98.50 190 VAL A CA 1
ATOM 1417 C C . VAL A 1 190 ? -1.054 5.337 6.079 1.00 98.50 190 VAL A C 1
ATOM 1419 O O . VAL A 1 190 ? -1.127 6.067 5.090 1.00 98.50 190 VAL A O 1
ATOM 1422 N N . LEU A 1 191 ? -1.698 4.176 6.160 1.00 98.25 191 LEU A N 1
ATOM 1423 C CA . LEU A 1 191 ? -2.702 3.742 5.198 1.00 98.25 191 LEU A CA 1
ATOM 1424 C C . LEU A 1 191 ? -4.032 4.420 5.514 1.00 98.25 191 LEU A C 1
ATOM 1426 O O . LEU A 1 191 ? -4.651 4.139 6.540 1.00 98.25 191 LEU A O 1
ATOM 1430 N N . THR A 1 192 ? -4.489 5.298 4.629 1.00 95.94 192 THR A N 1
ATOM 1431 C CA . THR A 1 192 ? -5.802 5.932 4.752 1.00 95.94 192 THR A CA 1
ATOM 1432 C C . THR A 1 192 ? -6.820 5.166 3.929 1.00 95.94 192 THR A C 1
ATOM 1434 O O . THR A 1 192 ? -6.657 4.989 2.723 1.00 95.94 192 THR A O 1
ATOM 1437 N N . GLN A 1 193 ? -7.891 4.722 4.577 1.00 91.44 193 GLN A N 1
ATOM 1438 C CA . GLN A 1 193 ? -8.979 4.042 3.896 1.00 91.44 193 GLN A CA 1
ATOM 1439 C C . GLN A 1 193 ? -9.751 5.023 3.000 1.00 91.44 193 GLN A C 1
ATOM 1441 O O . GLN A 1 193 ? -10.337 5.988 3.493 1.00 91.44 193 GLN A O 1
ATOM 1446 N N . GLN A 1 194 ? -9.781 4.750 1.694 1.00 91.56 194 GLN A N 1
ATOM 1447 C CA . GLN A 1 194 ? -10.532 5.531 0.696 1.00 91.56 194 GLN A CA 1
ATOM 1448 C C . GLN A 1 194 ? -11.540 4.690 -0.106 1.00 91.56 194 GLN A C 1
ATOM 1450 O O . GLN A 1 194 ? -12.205 5.195 -1.009 1.00 91.56 194 GLN A O 1
ATOM 1455 N N . ALA A 1 195 ? -11.673 3.408 0.235 1.00 93.56 195 ALA A N 1
ATOM 1456 C CA . ALA A 1 195 ? -12.576 2.481 -0.423 1.00 93.56 195 ALA A CA 1
ATOM 1457 C C . ALA A 1 195 ? -13.152 1.460 0.566 1.00 93.56 195 ALA A C 1
ATOM 1459 O O . ALA A 1 195 ? -12.524 1.093 1.567 1.00 93.56 195 ALA A O 1
ATOM 1460 N N . THR A 1 196 ? -14.350 0.969 0.253 1.00 95.06 196 THR A N 1
ATOM 1461 C CA . THR A 1 196 ? -14.900 -0.245 0.858 1.00 95.06 196 THR A CA 1
ATOM 1462 C C . THR A 1 196 ? -14.069 -1.437 0.403 1.00 95.06 196 THR A C 1
ATOM 1464 O O . THR A 1 196 ? -13.916 -1.664 -0.796 1.00 95.06 196 THR A O 1
ATOM 1467 N N . MET A 1 197 ? -13.538 -2.196 1.357 1.00 95.19 197 MET A N 1
ATOM 1468 C CA . MET A 1 197 ? -12.638 -3.314 1.112 1.00 95.19 197 MET A CA 1
ATOM 1469 C C . MET A 1 197 ? -13.351 -4.633 1.418 1.00 95.19 197 MET A C 1
ATOM 1471 O O . MET A 1 197 ? -13.748 -4.877 2.558 1.00 95.19 197 MET A O 1
ATOM 1475 N N . SER A 1 198 ? -13.512 -5.476 0.399 1.00 94.75 198 SER A N 1
ATOM 1476 C CA . SER A 1 198 ? -14.098 -6.817 0.504 1.00 94.75 198 SER A CA 1
ATOM 1477 C C . SER A 1 198 ? -13.048 -7.914 0.329 1.00 94.75 198 SER A C 1
ATOM 1479 O O . SER A 1 198 ? -11.962 -7.676 -0.197 1.00 94.75 198 SER A O 1
ATOM 1481 N N . GLY A 1 199 ? -13.391 -9.139 0.727 1.00 95.69 199 GLY A N 1
ATOM 1482 C CA . GLY A 1 199 ? -12.517 -10.311 0.644 1.00 95.69 199 GLY A CA 1
ATOM 1483 C C . GLY A 1 199 ? -12.051 -10.776 2.021 1.00 95.69 199 GLY A C 1
ATOM 1484 O O . GLY A 1 199 ? -12.622 -10.388 3.038 1.00 95.69 199 GLY A O 1
ATOM 1485 N N . THR A 1 200 ? -11.023 -11.619 2.043 1.00 97.25 200 THR A N 1
ATOM 1486 C CA . THR A 1 200 ? -10.499 -12.276 3.255 1.00 97.25 200 THR A CA 1
ATOM 1487 C C . THR A 1 200 ? -9.044 -11.905 3.545 1.00 97.25 200 THR A C 1
ATOM 1489 O O . THR A 1 200 ? -8.325 -12.667 4.191 1.00 97.25 200 THR A O 1
ATOM 1492 N N . GLY A 1 201 ? -8.586 -10.780 2.997 1.00 98.06 201 GLY A N 1
ATOM 1493 C CA . GLY A 1 201 ? -7.202 -10.342 3.081 1.00 98.06 201 GLY A CA 1
ATOM 1494 C C . GLY A 1 201 ? -6.804 -9.790 4.449 1.00 98.06 201 GLY A C 1
ATOM 1495 O O . GLY A 1 201 ? -7.600 -9.695 5.392 1.00 98.06 201 GLY A O 1
ATOM 1496 N N . CYS A 1 202 ? -5.531 -9.419 4.544 1.00 98.50 202 CYS A N 1
ATOM 1497 C CA . CYS A 1 202 ? -4.923 -8.904 5.763 1.00 98.50 202 CYS A CA 1
ATOM 1498 C C . CYS A 1 202 ? -4.282 -7.531 5.533 1.00 98.50 202 CYS A C 1
ATOM 1500 O O . CYS A 1 202 ? -3.613 -7.310 4.523 1.00 98.50 202 CYS A O 1
ATOM 1502 N N . ILE A 1 203 ? -4.460 -6.628 6.494 1.00 98.69 203 ILE A N 1
ATOM 1503 C CA . ILE A 1 203 ? -3.727 -5.369 6.607 1.00 98.69 203 ILE A CA 1
ATOM 1504 C C . ILE A 1 203 ? -2.787 -5.511 7.801 1.00 98.69 203 ILE A C 1
ATOM 1506 O O . ILE A 1 203 ? -3.236 -5.547 8.946 1.00 98.69 203 ILE A O 1
ATOM 1510 N N . VAL A 1 204 ? -1.487 -5.598 7.545 1.00 98.75 204 VAL A N 1
ATOM 1511 C CA . VAL A 1 204 ? -0.457 -5.750 8.572 1.00 98.75 204 VAL A CA 1
ATOM 1512 C C . VAL A 1 204 ? 0.157 -4.393 8.887 1.00 98.75 204 VAL A C 1
ATOM 1514 O O . VAL A 1 204 ? 0.760 -3.741 8.032 1.00 98.75 204 VAL A O 1
ATOM 1517 N N . LEU A 1 205 ? 0.021 -3.983 10.143 1.00 98.69 205 LEU A N 1
ATOM 1518 C CA . LEU A 1 205 ? 0.596 -2.765 10.689 1.00 98.69 205 LEU A CA 1
ATOM 1519 C C . LEU A 1 205 ? 1.886 -3.121 11.427 1.00 98.69 205 LEU A C 1
ATOM 1521 O O . LEU A 1 205 ? 1.844 -3.611 12.559 1.00 98.69 205 LEU A O 1
ATOM 1525 N N . ASN A 1 206 ? 3.019 -2.887 10.767 1.00 98.19 206 ASN A N 1
ATOM 1526 C CA . ASN A 1 206 ? 4.346 -3.095 11.336 1.00 98.19 206 ASN A CA 1
ATOM 1527 C C . ASN A 1 206 ? 4.761 -1.900 12.204 1.00 98.19 206 ASN A C 1
ATOM 1529 O O . ASN A 1 206 ? 3.930 -1.120 12.672 1.00 98.19 206 ASN A O 1
ATOM 1533 N N . THR A 1 207 ? 6.062 -1.764 12.460 1.00 97.81 207 THR A N 1
ATOM 1534 C CA . THR A 1 207 ? 6.632 -0.655 13.229 1.00 97.81 207 THR A CA 1
ATOM 1535 C C . THR A 1 207 ? 6.133 0.686 12.708 1.00 97.81 207 THR A C 1
ATOM 1537 O O . THR A 1 207 ? 6.321 1.018 11.538 1.00 97.81 207 THR A O 1
ATOM 1540 N N . SER A 1 208 ? 5.462 1.426 13.592 1.00 97.69 208 SER A N 1
ATOM 1541 C CA . SER A 1 208 ? 4.859 2.738 13.335 1.00 97.69 208 SER A CA 1
ATOM 1542 C C . SER A 1 208 ? 3.924 2.764 12.118 1.00 97.69 208 SER A C 1
ATOM 1544 O O . SER A 1 208 ? 3.690 3.820 11.531 1.00 97.69 208 SER A O 1
ATOM 1546 N N . GLY A 1 209 ? 3.410 1.600 11.716 1.00 98.31 209 GLY A N 1
ATOM 1547 C CA . GLY A 1 209 ? 2.374 1.472 10.708 1.00 98.31 209 GLY A CA 1
ATOM 1548 C C . GLY A 1 209 ? 1.029 1.883 11.294 1.00 98.31 209 GLY A C 1
ATOM 1549 O O . GLY A 1 209 ? 0.696 1.518 12.427 1.00 98.31 209 GLY A O 1
ATOM 1550 N N . GLN A 1 210 ? 0.252 2.633 10.518 1.00 98.50 210 GLN A N 1
ATOM 1551 C CA . GLN A 1 210 ? -1.071 3.078 10.933 1.00 98.50 210 GLN A CA 1
ATOM 1552 C C . GLN A 1 210 ? -2.121 2.769 9.872 1.00 98.50 210 GLN A C 1
ATOM 1554 O O . GLN A 1 210 ? -1.898 3.016 8.691 1.00 98.50 210 GLN A O 1
ATOM 1559 N N . LEU A 1 211 ? -3.293 2.306 10.307 1.00 98.19 211 LEU A N 1
ATOM 1560 C CA . LEU A 1 211 ? -4.517 2.343 9.509 1.00 98.19 211 LEU A CA 1
ATOM 1561 C C . LEU A 1 211 ? -5.397 3.494 9.996 1.00 98.19 211 LEU A C 1
ATOM 1563 O O . LEU A 1 211 ? -5.783 3.512 11.163 1.00 98.19 211 LEU A O 1
ATOM 1567 N N . THR A 1 212 ? -5.758 4.414 9.107 1.00 97.06 212 THR A N 1
ATOM 1568 C CA . THR A 1 212 ? -6.819 5.398 9.340 1.00 97.06 212 THR A CA 1
ATOM 1569 C C . THR A 1 212 ? -8.109 4.883 8.706 1.00 97.06 212 THR A C 1
ATOM 1571 O O . THR A 1 212 ? -8.273 4.945 7.486 1.00 97.06 212 THR A O 1
ATOM 1574 N N . ALA A 1 213 ? -9.010 4.356 9.531 1.00 94.94 213 ALA A N 1
ATOM 1575 C CA . ALA A 1 213 ? -10.272 3.757 9.114 1.00 94.94 213 ALA A CA 1
ATOM 1576 C C . ALA A 1 213 ? -11.438 4.745 9.253 1.00 94.94 213 ALA A C 1
ATOM 1578 O O . ALA A 1 213 ? -11.647 5.336 10.316 1.00 94.94 213 ALA A O 1
ATOM 1579 N N . ASN A 1 214 ? -12.240 4.864 8.196 1.00 92.69 214 ASN A N 1
ATOM 1580 C CA . ASN A 1 214 ? -13.518 5.571 8.210 1.00 92.69 214 ASN A CA 1
ATOM 1581 C C . ASN A 1 214 ? -14.628 4.542 7.988 1.00 92.69 214 ASN A C 1
ATOM 1583 O O . ASN A 1 214 ? -15.113 4.342 6.874 1.00 92.69 214 ASN A O 1
ATOM 1587 N N . THR A 1 215 ? -15.025 3.887 9.074 1.00 90.44 215 THR A N 1
ATOM 1588 C CA . THR A 1 215 ? -16.011 2.797 9.025 1.00 90.44 215 THR A CA 1
ATOM 1589 C C . THR A 1 215 ? -17.446 3.262 8.813 1.00 90.44 215 THR A C 1
ATOM 1591 O O . THR A 1 215 ? -18.309 2.439 8.517 1.00 90.44 215 THR A O 1
ATOM 1594 N N . ALA A 1 216 ? -17.712 4.566 8.932 1.00 90.50 216 ALA A N 1
ATOM 1595 C CA . ALA A 1 216 ? -19.006 5.139 8.582 1.00 90.50 216 ALA A CA 1
ATOM 1596 C C . ALA A 1 216 ? -19.209 5.201 7.060 1.00 90.50 216 ALA A C 1
ATOM 1598 O O . ALA A 1 216 ? -20.324 5.021 6.580 1.00 90.50 216 ALA A O 1
ATOM 1599 N N . SER A 1 217 ? -18.137 5.458 6.300 1.00 92.19 217 SER A N 1
ATOM 1600 C CA . SER A 1 217 ? -18.190 5.570 4.833 1.00 92.19 217 SER A CA 1
ATOM 1601 C C . SER A 1 217 ? -17.760 4.294 4.112 1.00 92.19 217 SER A C 1
ATOM 1603 O O . SER A 1 217 ? -18.257 4.005 3.025 1.00 92.19 217 SER A O 1
ATOM 1605 N N . TYR A 1 218 ? -16.832 3.533 4.696 1.00 92.75 218 TYR A N 1
ATOM 1606 C CA . TYR A 1 218 ? -16.160 2.433 4.015 1.00 92.75 218 TYR A CA 1
ATOM 1607 C C . TYR A 1 218 ? -16.082 1.186 4.895 1.00 92.75 218 TYR A C 1
ATOM 1609 O O . TYR A 1 218 ? -15.499 1.192 5.980 1.00 92.75 218 TYR A O 1
ATOM 1617 N N . SER A 1 219 ? -16.623 0.073 4.403 1.00 92.50 219 SER A N 1
ATOM 1618 C CA . SER A 1 219 ? -16.572 -1.198 5.132 1.00 92.50 219 SER A CA 1
ATOM 1619 C C . SER A 1 219 ? -15.189 -1.856 5.026 1.00 92.50 219 SER A C 1
ATOM 1621 O O . SER A 1 219 ? -14.543 -1.789 3.982 1.00 92.50 219 SER A O 1
ATOM 1623 N N . LEU A 1 220 ? -14.753 -2.509 6.109 1.00 93.56 220 LEU A N 1
ATOM 1624 C CA . LEU A 1 220 ? -13.591 -3.415 6.167 1.00 93.56 220 LEU A CA 1
ATOM 1625 C C . LEU A 1 220 ? -14.034 -4.869 6.410 1.00 93.56 220 LEU A C 1
ATOM 1627 O O . LEU A 1 220 ? -13.298 -5.671 6.983 1.00 93.56 220 LEU A O 1
ATOM 1631 N N . SER A 1 221 ? -15.273 -5.209 6.050 1.00 88.69 221 SER A N 1
ATOM 1632 C CA . SER A 1 221 ? -15.835 -6.532 6.325 1.00 88.69 221 SER A CA 1
ATOM 1633 C C . SER A 1 221 ? -14.996 -7.650 5.692 1.00 88.69 221 SER A C 1
ATOM 1635 O O . SER A 1 221 ? -14.594 -7.571 4.533 1.00 88.69 221 SER A O 1
ATOM 1637 N N . GLY A 1 222 ? -14.718 -8.694 6.476 1.00 92.75 222 GLY A N 1
ATOM 1638 C CA . GLY A 1 222 ? -13.899 -9.842 6.069 1.00 92.75 222 GLY A CA 1
ATOM 1639 C C . GLY A 1 222 ? -12.384 -9.604 6.112 1.00 92.75 222 GLY A C 1
ATOM 1640 O O . GLY A 1 222 ? -11.626 -10.572 6.191 1.00 92.75 222 GLY A O 1
ATOM 1641 N N . GLN A 1 223 ? -11.934 -8.348 6.154 1.00 97.12 223 GLN A N 1
ATOM 1642 C CA . GLN A 1 223 ? -10.520 -8.013 6.308 1.00 97.12 223 GLN A CA 1
ATOM 1643 C C . GLN A 1 223 ? -10.062 -8.242 7.748 1.00 97.12 223 GLN A C 1
ATOM 1645 O O . GLN A 1 223 ? -10.809 -8.010 8.698 1.00 97.12 223 GLN A O 1
ATOM 1650 N N . THR A 1 224 ? -8.811 -8.665 7.919 1.00 98.31 224 THR A N 1
ATOM 1651 C CA . THR A 1 224 ? -8.161 -8.709 9.236 1.00 98.31 224 THR A CA 1
ATOM 1652 C C . THR A 1 224 ? -7.117 -7.605 9.325 1.00 98.31 224 THR A C 1
ATOM 1654 O O . THR A 1 224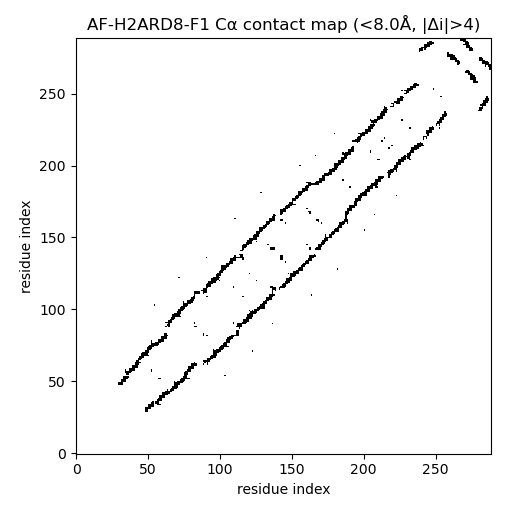 ? -6.219 -7.542 8.493 1.00 98.31 224 THR A O 1
ATOM 1657 N N . VAL A 1 225 ? -7.198 -6.755 10.345 1.00 98.38 225 VAL A N 1
ATOM 1658 C CA . VAL A 1 225 ? -6.140 -5.793 10.673 1.00 98.38 225 VAL A CA 1
ATOM 1659 C C . VAL A 1 225 ? -5.227 -6.426 11.718 1.00 98.38 225 VAL A C 1
ATOM 1661 O O . VAL A 1 225 ? -5.648 -6.662 12.848 1.00 98.38 225 VAL A O 1
ATOM 1664 N N . TYR A 1 226 ? -3.985 -6.734 11.357 1.00 98.44 226 TYR A N 1
ATOM 1665 C CA . TYR A 1 226 ? -3.007 -7.329 12.263 1.00 98.44 226 TYR A CA 1
ATOM 1666 C C . TYR A 1 226 ? -2.000 -6.286 12.747 1.00 98.44 226 TYR A C 1
ATOM 1668 O O . TYR A 1 226 ? -1.237 -5.727 11.963 1.00 98.44 226 TYR A O 1
ATOM 1676 N N . MET A 1 227 ? -1.987 -6.031 14.051 1.00 98.31 227 MET A N 1
ATOM 1677 C CA . MET A 1 227 ? -1.072 -5.104 14.711 1.00 98.31 227 MET A CA 1
ATOM 1678 C C . MET A 1 227 ? 0.179 -5.869 15.154 1.00 98.31 227 MET A C 1
ATOM 1680 O O . MET A 1 227 ? 0.227 -6.398 16.263 1.00 98.31 227 MET A O 1
ATOM 1684 N N . SER A 1 228 ? 1.178 -5.971 14.274 1.00 97.88 228 SER A N 1
ATOM 1685 C CA . SER A 1 228 ? 2.354 -6.826 14.501 1.00 97.88 228 SER A CA 1
ATOM 1686 C C . SER A 1 228 ? 3.398 -6.198 15.432 1.00 97.88 228 SER A C 1
ATOM 1688 O O . SER A 1 228 ? 4.224 -6.912 15.998 1.00 97.88 228 SER A O 1
ATOM 1690 N N . SER A 1 229 ? 3.361 -4.875 15.614 1.00 97.56 229 SER A N 1
ATOM 1691 C CA . SER A 1 229 ? 4.306 -4.120 16.442 1.00 97.56 229 SER A CA 1
ATOM 1692 C C . SER A 1 229 ? 3.614 -3.401 17.598 1.00 97.56 229 SER A C 1
ATOM 1694 O O . SER A 1 229 ? 2.434 -3.060 17.521 1.00 97.56 229 SER A O 1
ATOM 1696 N N . SER A 1 230 ? 4.365 -3.115 18.662 1.00 97.94 230 SER A N 1
ATOM 1697 C CA . SER A 1 230 ? 3.897 -2.312 19.796 1.00 97.94 230 SER A CA 1
ATOM 1698 C C . SER A 1 230 ? 3.667 -0.841 19.446 1.00 97.94 230 SER A C 1
ATOM 1700 O O . SER A 1 230 ? 2.897 -0.164 20.121 1.00 97.94 230 SER A O 1
ATOM 1702 N N . SER A 1 231 ? 4.286 -0.341 18.372 1.00 97.75 231 SER A N 1
ATOM 1703 C CA . SER A 1 231 ? 4.051 1.012 17.854 1.00 97.75 231 SER A CA 1
ATOM 1704 C C . SER A 1 231 ? 2.975 1.082 16.766 1.00 97.75 231 SER A C 1
ATOM 1706 O O . SER A 1 231 ? 2.721 2.165 16.237 1.00 97.75 231 SER A O 1
ATOM 1708 N N . ALA A 1 232 ? 2.334 -0.043 16.429 1.00 98.25 232 ALA A N 1
ATOM 1709 C CA . ALA A 1 232 ? 1.246 -0.081 15.458 1.00 98.25 232 ALA A CA 1
ATOM 1710 C C . ALA A 1 232 ? -0.000 0.655 15.975 1.00 98.25 232 ALA A C 1
ATOM 1712 O O . ALA A 1 232 ? -0.307 0.629 17.174 1.00 98.25 232 ALA A O 1
ATOM 1713 N N . GLN A 1 233 ? -0.741 1.294 15.066 1.00 97.94 233 GLN A N 1
ATOM 1714 C CA . GLN A 1 233 ? -1.908 2.101 15.431 1.00 97.94 233 GLN A CA 1
ATOM 1715 C C . GLN A 1 233 ? -3.091 1.908 14.480 1.00 97.94 233 GLN A C 1
ATOM 1717 O O . GLN A 1 233 ? -2.951 1.944 13.263 1.00 97.94 233 GLN A O 1
ATOM 1722 N N . VAL A 1 234 ? -4.292 1.781 15.033 1.00 97.81 234 VAL A N 1
ATOM 1723 C CA . VAL A 1 234 ? -5.543 1.905 14.277 1.00 97.81 234 VAL A CA 1
ATOM 1724 C C . VAL A 1 234 ? -6.213 3.198 14.712 1.00 97.81 234 VAL A C 1
ATOM 1726 O O . VAL A 1 234 ? -6.651 3.309 15.851 1.00 97.81 234 VAL A O 1
ATOM 1729 N N . LEU A 1 235 ? -6.296 4.180 13.823 1.00 96.94 235 LEU A N 1
ATOM 1730 C CA . LEU A 1 235 ? -7.061 5.403 14.035 1.00 96.94 235 LEU A CA 1
ATOM 1731 C C . LEU A 1 235 ? -8.438 5.243 13.391 1.00 96.94 235 LEU A C 1
ATOM 1733 O O . LEU A 1 235 ? -8.538 5.134 12.172 1.00 96.94 235 LEU A O 1
ATOM 1737 N N . VAL A 1 236 ? -9.504 5.273 14.184 1.00 95.12 236 VAL A N 1
ATOM 1738 C CA . VAL A 1 236 ? -10.876 5.278 13.664 1.00 95.12 236 VAL A CA 1
ATOM 1739 C C . VAL A 1 236 ? -11.376 6.712 13.617 1.00 95.12 236 VAL A C 1
ATOM 1741 O O . VAL A 1 236 ? -11.742 7.287 14.641 1.00 95.12 236 VAL A O 1
ATOM 1744 N N . SER A 1 237 ? -11.350 7.303 12.424 1.00 92.81 237 SER A N 1
ATOM 1745 C CA . SER A 1 237 ? -11.722 8.705 12.206 1.00 92.81 237 SER A CA 1
ATOM 1746 C C . SER A 1 237 ? -13.231 8.931 12.199 1.00 92.81 237 SER A C 1
ATOM 1748 O O . SER A 1 237 ? -13.667 10.054 12.419 1.00 92.81 237 SER A O 1
ATOM 1750 N N . SER A 1 238 ? -14.018 7.882 11.949 1.00 89.88 238 SER A N 1
ATOM 1751 C CA . SER A 1 238 ? -15.477 7.879 12.057 1.00 89.88 238 SER A CA 1
ATOM 1752 C C . SER A 1 238 ? -15.996 6.447 12.219 1.00 89.88 238 SER A C 1
ATOM 1754 O O . SER A 1 238 ? -15.442 5.501 11.638 1.00 89.88 238 SER A O 1
ATOM 1756 N N . THR A 1 239 ? -17.042 6.278 13.029 1.00 87.88 239 THR A N 1
ATOM 1757 C CA . THR A 1 239 ? -17.598 4.975 13.411 1.00 87.88 239 THR A CA 1
ATOM 1758 C C . THR A 1 239 ? -18.902 4.676 12.676 1.00 87.88 239 THR A C 1
ATOM 1760 O O . THR A 1 239 ? -19.831 5.479 12.659 1.00 87.88 239 THR A O 1
ATOM 1763 N N . GLY A 1 240 ? -18.957 3.504 12.045 1.00 85.62 240 GLY A N 1
ATOM 1764 C CA . GLY A 1 240 ? -20.187 2.889 11.548 1.00 85.62 240 GLY A CA 1
ATOM 1765 C C . GLY A 1 240 ? -20.608 1.708 12.426 1.00 85.62 240 GLY A C 1
ATOM 1766 O O . GLY A 1 240 ? -19.999 1.427 13.455 1.00 85.62 240 GLY A O 1
ATOM 1767 N N . SER A 1 241 ? -21.626 0.963 11.997 1.00 83.94 241 SER A N 1
ATOM 1768 C CA . SER A 1 241 ? -22.085 -0.250 12.694 1.00 83.94 241 SER A CA 1
ATOM 1769 C C . SER A 1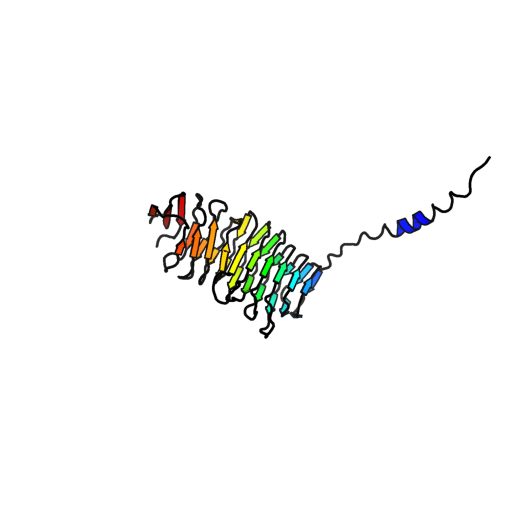 241 ? -21.233 -1.496 12.410 1.00 83.94 241 SER A C 1
ATOM 1771 O O . SER A 1 241 ? -21.505 -2.564 12.953 1.00 83.94 241 SER A O 1
ATOM 1773 N N . ALA A 1 242 ? -20.236 -1.394 11.527 1.00 85.88 242 ALA A N 1
ATOM 1774 C CA . ALA A 1 242 ? -19.392 -2.516 11.140 1.00 85.88 242 ALA A CA 1
ATOM 1775 C C . ALA A 1 242 ? -18.357 -2.847 12.226 1.00 85.88 242 ALA A C 1
ATOM 1777 O O . ALA A 1 242 ? -17.718 -1.959 12.787 1.00 85.88 242 ALA A O 1
ATOM 1778 N N . VAL A 1 243 ? -18.154 -4.143 12.474 1.00 92.00 243 VAL A N 1
ATOM 1779 C CA . VAL A 1 243 ? -17.106 -4.638 13.373 1.00 92.00 243 VAL A CA 1
ATOM 1780 C C . VAL A 1 243 ? -15.776 -4.670 12.627 1.00 92.00 243 VAL A C 1
ATOM 1782 O O . VAL A 1 243 ? -15.668 -5.309 11.578 1.00 92.00 243 VAL A O 1
ATOM 1785 N N . ILE A 1 244 ? -14.752 -4.017 13.176 1.00 95.19 244 ILE A N 1
ATOM 1786 C CA . ILE A 1 244 ? -13.383 -4.131 12.665 1.00 95.19 244 ILE A CA 1
ATOM 1787 C C . ILE A 1 244 ? -12.731 -5.348 13.314 1.00 95.19 244 ILE A C 1
ATOM 1789 O O . ILE A 1 244 ? -12.614 -5.419 14.537 1.00 95.19 244 ILE A O 1
ATOM 1793 N N . LYS A 1 245 ? -12.274 -6.302 12.504 1.00 97.19 245 LYS A N 1
ATOM 1794 C CA . LYS A 1 245 ? -11.513 -7.448 13.001 1.00 97.19 245 LYS A CA 1
ATOM 1795 C C . LYS A 1 245 ? -10.052 -7.055 13.183 1.00 97.19 245 LYS A C 1
ATOM 1797 O O . LYS A 1 245 ? -9.345 -6.811 12.206 1.00 97.19 245 LYS A O 1
ATOM 1802 N N . VAL A 1 246 ? -9.602 -7.019 14.429 1.00 97.31 246 VAL A N 1
ATOM 1803 C CA . VAL A 1 246 ? -8.245 -6.646 14.826 1.00 97.31 246 VAL A CA 1
ATOM 1804 C C . VAL A 1 246 ? -7.569 -7.836 15.504 1.00 97.31 246 VAL A C 1
ATOM 1806 O O . VAL A 1 246 ? -8.170 -8.550 16.302 1.00 97.31 246 VAL A O 1
ATOM 1809 N N . ARG A 1 247 ? -6.308 -8.099 15.181 1.00 97.31 247 ARG A N 1
ATOM 1810 C CA . ARG A 1 247 ? -5.500 -9.151 15.814 1.00 97.31 247 ARG A CA 1
ATOM 1811 C C . ARG A 1 247 ? -4.165 -8.570 16.263 1.00 97.31 247 ARG A C 1
ATOM 1813 O O . ARG A 1 247 ? -3.684 -7.609 15.671 1.00 97.31 247 ARG A O 1
ATOM 1820 N N . GLY A 1 248 ? -3.580 -9.145 17.313 1.00 96.12 248 GLY A N 1
ATOM 1821 C CA . GLY A 1 248 ? -2.338 -8.643 17.916 1.00 96.12 248 GLY A CA 1
ATOM 1822 C C . GLY A 1 248 ? -2.522 -7.427 18.835 1.00 96.12 248 GLY A C 1
ATOM 1823 O O . GLY A 1 248 ? -1.532 -6.856 19.285 1.00 96.12 248 GLY A O 1
ATOM 1824 N N . PHE A 1 249 ? -3.761 -7.018 19.131 1.00 96.81 249 PHE A N 1
ATOM 1825 C CA . PHE A 1 249 ? -4.029 -5.914 20.054 1.00 96.81 249 PHE A CA 1
ATOM 1826 C C . PHE A 1 249 ? -3.672 -6.292 21.501 1.00 96.81 249 PHE A C 1
ATOM 1828 O O . PHE A 1 249 ? -3.960 -7.404 21.935 1.00 96.81 249 PHE A O 1
ATOM 1835 N N . GLY A 1 250 ? -3.057 -5.367 22.246 1.00 93.38 250 GLY A N 1
ATOM 1836 C CA . GLY A 1 250 ? -2.698 -5.552 23.663 1.00 93.38 250 GLY A CA 1
ATOM 1837 C C . GLY A 1 250 ? -1.197 -5.472 23.968 1.00 93.38 250 GLY A C 1
ATOM 1838 O O . GLY A 1 250 ? -0.812 -5.343 25.126 1.00 93.38 250 GLY A O 1
ATOM 1839 N N . ASN A 1 251 ? -0.333 -5.452 22.951 1.00 92.31 251 ASN A N 1
ATOM 1840 C CA . ASN A 1 251 ? 1.119 -5.304 23.115 1.00 92.31 251 ASN A CA 1
ATOM 1841 C C . ASN A 1 251 ? 1.564 -3.824 23.100 1.00 92.31 251 ASN A C 1
ATOM 1843 O O . ASN A 1 251 ? 2.436 -3.442 22.329 1.00 92.31 251 ASN A O 1
ATOM 1847 N N . SER A 1 252 ? 0.928 -2.955 23.894 1.00 96.62 252 SER A N 1
ATOM 1848 C CA . SER A 1 252 ? 1.123 -1.478 23.904 1.00 96.62 252 SER A CA 1
ATOM 1849 C C . SER A 1 252 ? 0.738 -0.718 22.623 1.00 96.62 252 SER A C 1
ATOM 1851 O O . SER A 1 252 ? 0.780 0.515 22.600 1.00 96.62 252 SER A O 1
ATOM 1853 N N . ASN A 1 253 ? 0.323 -1.435 21.582 1.00 97.44 253 ASN A N 1
ATOM 1854 C CA . ASN A 1 253 ? -0.268 -0.859 20.385 1.00 97.44 253 ASN A CA 1
ATOM 1855 C C . ASN A 1 253 ? -1.636 -0.231 20.680 1.00 97.44 253 ASN A C 1
ATOM 1857 O O . ASN A 1 253 ? -2.248 -0.482 21.722 1.00 97.44 253 ASN A O 1
ATOM 1861 N N . LYS A 1 254 ? -2.090 0.661 19.794 1.00 97.19 254 LYS A N 1
ATOM 1862 C CA . LYS A 1 254 ? -3.211 1.559 20.108 1.00 97.19 254 LYS A CA 1
ATOM 1863 C C . LYS A 1 254 ? -4.332 1.485 19.087 1.00 97.19 254 LYS A C 1
ATOM 1865 O O . LYS A 1 254 ? -4.096 1.534 17.883 1.00 97.19 254 LYS A O 1
ATOM 1870 N N . ILE A 1 255 ? -5.557 1.458 19.597 1.00 96.69 255 ILE A N 1
ATOM 1871 C CA . ILE A 1 255 ? -6.757 1.828 18.853 1.00 96.69 255 ILE A CA 1
ATOM 1872 C C . ILE A 1 255 ? -7.139 3.228 19.336 1.00 96.69 255 ILE A C 1
ATOM 1874 O O . ILE A 1 255 ? -7.415 3.428 20.518 1.00 96.69 255 ILE A O 1
ATOM 1878 N N . THR A 1 256 ? -7.112 4.197 18.431 1.00 95.19 256 THR A N 1
ATOM 1879 C CA . THR A 1 256 ? -7.308 5.617 18.719 1.00 95.19 256 THR A CA 1
ATOM 1880 C C . THR A 1 256 ? -8.607 6.096 18.086 1.00 95.19 256 THR A C 1
ATOM 1882 O O . THR A 1 256 ? -8.912 5.771 16.939 1.00 95.19 256 THR A O 1
ATOM 1885 N N . MET A 1 257 ? -9.350 6.922 18.818 1.00 92.31 257 MET A N 1
ATOM 1886 C CA . MET A 1 257 ? -10.512 7.654 18.317 1.00 92.31 257 MET A CA 1
ATOM 1887 C C . MET A 1 257 ? -10.336 9.140 18.638 1.00 92.31 257 MET A C 1
ATOM 1889 O O . MET A 1 257 ? -9.931 9.456 19.757 1.00 92.31 257 MET A O 1
ATOM 1893 N N . PRO A 1 258 ? -10.667 10.068 17.723 1.00 92.00 258 PRO A N 1
ATOM 1894 C CA . PRO A 1 258 ? -10.540 11.508 17.957 1.00 92.00 258 PRO A CA 1
ATOM 1895 C C . PRO A 1 258 ? -11.685 12.081 18.819 1.00 92.00 258 PRO A C 1
ATOM 1897 O O . PRO A 1 258 ? -11.989 13.269 18.743 1.00 92.00 258 PRO A O 1
ATOM 1900 N N . TYR A 1 259 ? -12.352 11.245 19.618 1.00 90.69 259 TYR A N 1
ATOM 1901 C CA . TYR A 1 259 ? -13.570 11.580 20.352 1.00 90.69 259 TYR A CA 1
ATOM 1902 C C . TYR A 1 259 ? -13.412 11.311 21.845 1.00 90.69 259 TYR A C 1
ATOM 1904 O O . TYR A 1 259 ? -12.643 10.446 22.260 1.00 90.69 259 TYR A O 1
ATOM 1912 N N . VAL A 1 260 ? -14.205 12.014 22.656 1.00 93.00 260 VAL A N 1
ATOM 1913 C CA . VAL A 1 260 ? -14.297 11.743 24.093 1.00 93.00 260 VAL A CA 1
ATOM 1914 C C . VAL A 1 260 ? -14.910 10.359 24.302 1.00 93.00 260 VAL A C 1
ATOM 1916 O O . VAL A 1 260 ? -16.050 10.115 23.899 1.00 93.00 260 VAL A O 1
ATOM 1919 N N . ILE A 1 261 ? -14.148 9.464 24.933 1.00 94.75 261 ILE A N 1
ATOM 1920 C CA . ILE A 1 261 ? -14.600 8.122 25.309 1.00 94.75 261 ILE A CA 1
ATOM 1921 C C . ILE A 1 261 ? -15.512 8.242 26.531 1.00 94.75 261 ILE A C 1
ATOM 1923 O O . ILE A 1 261 ? -15.117 8.790 27.557 1.00 94.75 261 ILE A O 1
ATOM 1927 N N . MET A 1 262 ? -16.729 7.715 26.415 1.00 96.38 262 MET A N 1
ATOM 1928 C CA . MET A 1 262 ? -17.737 7.701 27.481 1.00 96.38 262 MET A CA 1
ATOM 1929 C C . MET A 1 262 ? -17.836 6.337 28.169 1.00 96.38 262 MET A C 1
ATOM 1931 O O . MET A 1 262 ? -18.297 6.252 29.303 1.00 96.38 262 MET A O 1
ATOM 1935 N N . GLY A 1 263 ? -17.417 5.264 27.495 1.00 96.44 263 GLY A N 1
ATOM 1936 C CA . GLY A 1 263 ? -17.446 3.922 28.061 1.00 96.44 263 GLY A CA 1
ATOM 1937 C C . GLY A 1 263 ? -16.685 2.910 27.218 1.00 96.44 263 GLY A C 1
ATOM 1938 O O . GLY A 1 263 ? -16.578 3.046 25.999 1.00 96.44 263 GLY A O 1
ATOM 1939 N N . ILE A 1 264 ? -16.166 1.887 27.889 1.00 96.12 264 ILE A N 1
ATOM 1940 C CA . ILE A 1 264 ? -15.473 0.754 27.279 1.00 96.12 264 ILE A CA 1
ATOM 1941 C C . ILE A 1 264 ? -16.050 -0.514 27.901 1.00 96.12 264 ILE A C 1
ATOM 1943 O O . ILE A 1 264 ? -16.152 -0.612 29.125 1.00 96.12 264 ILE A O 1
ATOM 1947 N N . SER A 1 265 ? -16.419 -1.485 27.073 1.00 96.94 265 SER A N 1
ATOM 1948 C CA . SER A 1 265 ? -16.823 -2.815 27.525 1.00 96.94 265 SER A CA 1
ATOM 1949 C C . SER A 1 265 ? -16.222 -3.890 26.628 1.00 96.94 265 SER A C 1
ATOM 1951 O O . SER A 1 265 ? -15.955 -3.664 25.450 1.00 96.94 265 SER A O 1
ATOM 1953 N N . TYR A 1 266 ? -15.983 -5.069 27.193 1.00 96.81 266 TYR A N 1
ATOM 1954 C CA . TYR A 1 266 ? -15.411 -6.201 26.475 1.00 96.81 266 TYR A CA 1
ATOM 1955 C C . TYR A 1 266 ? -16.234 -7.456 26.751 1.00 96.81 266 TYR A C 1
ATOM 1957 O O . TYR A 1 266 ? -16.493 -7.798 27.907 1.00 96.81 266 TYR A O 1
ATOM 1965 N N . ALA A 1 267 ? -16.656 -8.130 25.683 1.00 96.81 267 ALA A N 1
ATOM 1966 C CA . ALA A 1 267 ? -17.429 -9.359 25.758 1.00 96.81 267 ALA A CA 1
ATOM 1967 C C . ALA A 1 267 ? -16.512 -10.575 25.573 1.00 96.81 267 ALA A C 1
ATOM 1969 O O . ALA A 1 267 ? -16.211 -10.969 24.446 1.00 96.81 267 ALA A O 1
ATOM 1970 N N . SER A 1 268 ? -16.120 -11.217 26.676 1.00 95.00 268 SER A N 1
ATOM 1971 C CA . SER A 1 268 ? -15.198 -12.367 26.680 1.00 95.00 268 SER A CA 1
ATOM 1972 C C . SER A 1 268 ? -15.705 -13.609 25.941 1.00 95.00 268 SER A C 1
ATOM 1974 O O . SER A 1 268 ? -14.913 -14.491 25.643 1.00 95.00 268 SER A O 1
ATOM 1976 N N . SER A 1 269 ? -17.000 -13.700 25.625 1.00 95.62 269 SER A N 1
ATOM 1977 C CA . SER A 1 269 ? -17.569 -14.787 24.818 1.00 95.62 269 SER A CA 1
ATOM 1978 C C . SER A 1 269 ? -17.381 -14.596 23.311 1.00 95.62 269 SER A C 1
ATOM 1980 O O . SER A 1 269 ? -17.419 -15.570 22.565 1.00 95.62 269 SER A O 1
ATOM 1982 N N . THR A 1 270 ? -17.203 -13.353 22.855 1.00 95.69 270 THR A N 1
ATOM 1983 C CA . THR A 1 270 ? -17.106 -13.006 21.424 1.00 95.69 270 THR A CA 1
ATOM 1984 C C . THR A 1 270 ? -15.769 -12.379 21.049 1.00 95.69 270 THR A C 1
ATOM 1986 O O . THR A 1 270 ? -15.419 -12.369 19.875 1.00 95.69 270 THR A O 1
ATOM 1989 N N . GLY A 1 271 ? -15.026 -11.849 22.023 1.00 96.44 271 GLY A N 1
ATOM 1990 C CA . GLY A 1 271 ? -13.799 -11.095 21.783 1.00 96.44 271 GLY A CA 1
ATOM 1991 C C . GLY A 1 271 ? -14.054 -9.667 21.300 1.00 96.44 271 GLY A C 1
ATOM 1992 O O . GLY A 1 271 ? -13.135 -9.004 20.821 1.00 96.44 271 GLY A O 1
ATOM 1993 N N . ILE A 1 272 ? -15.298 -9.181 21.391 1.00 97.19 272 ILE A N 1
ATOM 1994 C CA . ILE A 1 272 ? -15.669 -7.847 20.920 1.00 97.19 272 ILE A CA 1
ATOM 1995 C C . ILE A 1 272 ? -15.432 -6.813 22.023 1.00 97.19 272 ILE A C 1
ATOM 1997 O O . ILE A 1 272 ? -16.075 -6.831 23.077 1.00 97.19 272 ILE A O 1
ATOM 2001 N N . LEU A 1 273 ? -14.531 -5.878 21.739 1.00 96.62 273 LEU A N 1
ATOM 2002 C CA . LEU A 1 273 ? -14.347 -4.617 22.442 1.00 96.62 273 LEU A CA 1
ATOM 2003 C C . LEU A 1 273 ? -15.318 -3.578 21.871 1.00 96.62 273 LEU A C 1
ATOM 2005 O O . LEU A 1 273 ? -15.295 -3.265 20.679 1.00 96.62 273 LEU A O 1
ATOM 2009 N N . THR A 1 274 ? -16.153 -3.022 22.739 1.00 96.56 274 THR A N 1
ATOM 2010 C CA . THR A 1 274 ? -17.102 -1.956 22.419 1.00 96.56 274 THR A CA 1
ATOM 2011 C C . THR A 1 274 ? -16.630 -0.662 23.064 1.00 96.56 274 THR A C 1
ATOM 2013 O O . THR A 1 274 ? -16.393 -0.612 24.272 1.00 96.56 274 THR A O 1
ATOM 2016 N N . VAL A 1 275 ? -16.498 0.393 22.261 1.00 95.88 275 VAL A N 1
ATOM 2017 C CA . VAL A 1 275 ? -16.058 1.715 22.725 1.00 95.88 275 VAL A CA 1
ATOM 2018 C C . VAL A 1 275 ? -17.122 2.751 22.384 1.00 95.88 275 VAL A C 1
ATOM 2020 O O . VAL A 1 275 ? -17.306 3.123 21.221 1.00 95.88 275 VAL A O 1
ATOM 2023 N N . SER A 1 276 ? -17.810 3.237 23.411 1.00 95.06 276 SER A N 1
ATOM 2024 C CA . SER A 1 276 ? -18.808 4.300 23.300 1.00 95.06 276 SER A CA 1
ATOM 2025 C C . SER A 1 276 ? -18.141 5.663 23.443 1.00 95.06 276 SER A C 1
ATOM 2027 O O . SER A 1 276 ? -17.349 5.891 24.360 1.00 95.06 276 SER A O 1
ATOM 2029 N N . HIS A 1 277 ? -18.478 6.584 22.552 1.00 93.25 277 HIS A N 1
ATOM 2030 C CA . HIS A 1 277 ? -17.937 7.939 22.494 1.00 93.25 277 HIS A CA 1
ATOM 2031 C C . HIS A 1 277 ? -19.038 8.932 22.112 1.00 93.25 277 HIS A C 1
ATOM 2033 O O . HIS A 1 277 ? -20.130 8.533 21.716 1.00 93.25 277 HIS A O 1
ATOM 2039 N N . LEU A 1 278 ? -18.764 10.232 22.233 1.00 90.69 278 LEU A N 1
ATOM 2040 C CA . LEU A 1 278 ? -19.775 11.291 22.072 1.00 90.69 278 LEU A CA 1
ATOM 2041 C C . LEU A 1 278 ? -20.609 11.200 20.776 1.00 90.69 278 LEU A C 1
ATOM 2043 O O . LEU A 1 278 ? -21.769 11.596 20.772 1.00 90.69 278 LEU A O 1
ATOM 2047 N N . LEU A 1 279 ? -20.022 10.701 19.685 1.00 88.94 279 LEU A N 1
ATOM 2048 C CA . LEU A 1 279 ? -20.656 10.650 18.363 1.00 88.94 279 LEU A CA 1
ATOM 2049 C C . LEU A 1 279 ? -21.142 9.253 17.947 1.00 88.94 279 LEU A C 1
ATOM 2051 O O . LEU A 1 279 ? -21.659 9.110 16.842 1.00 88.94 279 LEU A O 1
ATOM 2055 N N . GLY A 1 280 ? -20.996 8.231 18.795 1.00 91.19 280 GLY A N 1
ATOM 2056 C CA . GLY A 1 280 ? -21.422 6.876 18.450 1.00 91.19 280 GLY A CA 1
ATOM 2057 C C . GLY A 1 280 ? -20.711 5.771 19.224 1.00 91.19 280 GLY A C 1
ATOM 2058 O O . GLY A 1 280 ? -20.237 5.947 20.349 1.00 91.19 280 GLY A O 1
ATOM 2059 N N . THR A 1 281 ? -20.630 4.600 18.597 1.00 93.69 281 THR A N 1
ATOM 2060 C CA . THR A 1 281 ? -20.025 3.400 19.179 1.00 93.69 281 THR A CA 1
ATOM 2061 C C . THR A 1 281 ? -19.174 2.699 18.131 1.00 93.69 281 THR A C 1
ATOM 2063 O O . THR A 1 281 ? -19.630 2.468 17.016 1.00 93.69 281 THR A O 1
ATOM 2066 N N . GLY A 1 282 ? -17.931 2.374 18.485 1.00 94.25 282 GLY A N 1
ATOM 2067 C CA . GLY A 1 282 ? -17.057 1.534 17.670 1.00 94.25 282 GLY A CA 1
ATOM 2068 C C . GLY A 1 282 ? -17.023 0.103 18.196 1.00 94.25 282 GLY A C 1
ATOM 2069 O O . GLY A 1 282 ? -17.006 -0.108 19.412 1.00 94.25 282 GLY A O 1
ATOM 2070 N N . TYR A 1 283 ? -16.975 -0.861 17.278 1.00 95.00 283 TYR A N 1
ATOM 2071 C CA . TYR A 1 283 ? -16.917 -2.288 17.583 1.00 95.00 283 TYR A CA 1
ATOM 2072 C C . TYR A 1 283 ? -15.647 -2.902 16.999 1.00 95.00 283 TYR A C 1
ATOM 2074 O O . TYR A 1 283 ? -15.392 -2.800 15.795 1.00 95.00 283 TYR A O 1
ATOM 2082 N N . PHE A 1 284 ? -14.872 -3.574 17.843 1.00 96.19 284 PHE A N 1
ATOM 2083 C CA . PHE A 1 284 ? -13.617 -4.210 17.457 1.00 96.19 284 PHE A CA 1
ATOM 2084 C C . PHE A 1 284 ? -13.615 -5.655 17.930 1.00 96.19 284 PHE A C 1
ATOM 2086 O O . PHE A 1 284 ? -13.618 -5.906 19.129 1.00 96.19 284 PHE A O 1
ATOM 2093 N N . ASP A 1 285 ? -13.581 -6.610 17.008 1.00 97.12 285 ASP A N 1
ATOM 2094 C CA . ASP A 1 285 ? -13.253 -7.993 17.356 1.00 97.12 285 ASP A CA 1
ATOM 2095 C C . ASP A 1 285 ? -11.738 -8.054 17.563 1.00 97.12 285 ASP A C 1
ATOM 2097 O O . ASP A 1 285 ? -10.995 -8.078 16.582 1.00 97.12 285 ASP A O 1
ATOM 2101 N N . ILE A 1 286 ? -11.292 -8.056 18.821 1.00 97.00 286 ILE A N 1
ATOM 2102 C CA . ILE A 1 286 ? -9.875 -8.123 19.213 1.00 97.00 286 ILE A CA 1
ATOM 2103 C C . ILE A 1 286 ? -9.422 -9.548 19.577 1.00 97.00 286 ILE A C 1
ATOM 2105 O O . ILE A 1 286 ? -8.252 -9.754 19.895 1.00 97.00 286 ILE A O 1
ATOM 2109 N N . GLY A 1 287 ? -10.311 -10.542 19.476 1.00 95.06 287 GLY A N 1
ATOM 2110 C CA . GLY A 1 287 ? -10.069 -11.911 19.936 1.00 95.06 287 GLY A CA 1
ATOM 2111 C C . GLY A 1 287 ? -10.353 -12.107 21.428 1.00 95.06 287 GLY A C 1
ATOM 2112 O O . GLY A 1 287 ? -10.723 -11.169 22.123 1.00 95.06 287 GLY A O 1
ATOM 2113 N N . LEU A 1 288 ? -10.227 -13.352 21.901 1.00 91.12 288 LEU A N 1
ATOM 2114 C CA . LEU A 1 288 ? -10.666 -13.767 23.242 1.00 91.12 288 LEU A CA 1
ATOM 2115 C C . LEU A 1 288 ? -9.642 -13.506 24.365 1.00 91.12 288 LEU A C 1
ATOM 2117 O O . LEU A 1 288 ? -10.001 -13.642 25.536 1.00 91.12 288 LEU A O 1
ATOM 2121 N N . GLY A 1 289 ? -8.417 -13.102 24.024 1.00 63.78 289 GLY A N 1
ATOM 2122 C CA . GLY A 1 289 ? -7.256 -13.090 24.920 1.00 63.78 289 GLY A CA 1
ATOM 2123 C C . GLY A 1 289 ? -6.295 -14.190 24.519 1.00 63.78 289 GLY A C 1
ATOM 2124 O O . GLY A 1 289 ? -6.115 -15.123 25.328 1.00 63.78 289 GLY A O 1
#

Solvent-accessible surface area (backbone atoms only — not comparable to full-atom values): 13853 Å² total; per-residue (Å²): 134,86,88,90,80,85,82,77,73,67,68,68,58,55,59,59,60,55,61,77,71,71,79,72,81,61,73,77,68,80,57,58,53,70,45,71,46,80,43,77,48,68,41,66,44,77,39,74,43,28,39,33,31,38,68,90,9,34,43,34,38,40,37,37,49,44,35,40,30,58,26,37,37,40,32,45,15,34,42,40,36,34,36,69,69,50,100,81,26,54,21,35,36,38,37,32,57,23,34,38,39,33,59,21,39,39,39,38,38,19,60,45,24,76,35,36,22,37,40,39,35,56,8,61,37,32,39,31,62,20,39,36,41,39,31,15,13,56,46,100,89,46,49,18,39,38,36,36,50,10,50,46,28,40,33,58,19,42,40,37,42,34,28,76,43,76,67,64,17,43,32,40,48,30,37,60,44,28,39,34,55,19,38,38,38,25,24,10,16,35,38,41,61,55,28,26,37,38,48,67,11,39,41,37,20,30,57,49,2,29,40,39,37,36,40,58,84,24,49,51,51,63,33,36,38,33,33,78,25,47,59,9,34,39,35,40,79,37,65,23,94,61,58,43,40,38,36,62,70,75,56,76,34,44,80,44,59,97,57,63,74,77,46,77,51,72,41,74,92,75,10,35,38,37,41,34,30,84,90,49,51,42,39,31,33,47,50,73,126

pLDDT: mean 89.21, std 17.23, range [33.28, 98.88]

Organism: Kazachstania africana (strain ATCC 22294 / BCRC 22015 / CBS 2517 / CECT 1963 / NBRC 1671 / NRRL Y-8276) (NCBI:txid1071382)

Foldseek 3Di:
DDDDDPPPPPPVVVVVVVVVVPPPPPPPPQDEQEFDAEDEAEEEEEACGEYEYADNHEYEYEAYQEYEANEEYHYNYEYAYEYDQDPAGAAHEHEYQAAYAAPEEYHAYYQNHPAWHEAYANHQYYHHLYEYYHEIEDDPVDYHEAERAHQHAEANEEYEYHHPDAAEYEYEHYAAAYEAQEEYEYYSYEYEYRYAYDHQYEYEFDHLREYADACQRHHPPNYEYEDPDLNYEYEDAHADPHEHEYEPPDSNYDYHYPFAWPDWDADLVQCWIWTAGPRGIYIYNHDND

Secondary structure (DSSP, 8-state):
----SSSSSSTTHHHHHTTSSSS--------EEEE-SEEEEES-EEE-SEEEE-TT-EEEEE--SEEEE-S-EEESSEEEEE----TT-PPPEEEE-S-EEESSEEEEE-TT-SS--EEEE-SSEEEESSEEEEEE---SS---EEEE--SEEEESSEEEEEESSSS-EEEEEEEEEEEE-SEEEEESEEEEEEEEEESS-EEEE-TT-EEEEETTTS--TT-EEEE-STT-EEEEEE--SPEEEEESTTSS-EEE-SS-EEEEEEETTTTEEEEEETTEEEEEE----

Sequence (289 aa):
MFPKLFQRRSKERSSFVSLLTTILTFLQCISATTFTGRQSLSGVTVFFDTVSITTDSVLVISSGALHYFFSSVINNGELCMYQPGSLISFGMTIAFTSDVYNYGTMVFDDTAATFPMVLQLSGGTFYNSGSIYAKGTYTILYTSSYTIGASNFNNAGLISFDQGSGTGASASLGSGTMTNTGTICVTNTVLTQQATMSGTGCIVLNTSGQLTANTASYSLSGQTVYMSSSSAQVLVSSTGSAVIKVRGFGNSNKITMPYVIMGISYASSTGILTVSHLLGTGYFDIGLG

Radius of gyration: 25.93 Å; Cα contacts (8 Å, |Δi|>4): 879; chains: 1; bounding box: 50×48×103 Å

Mean predicted aligned error: 8.19 Å

InterPro domains:
  IPR021031 Hyphally-regulated cell wall protein, N-terminal [PF11765] (24-289)

Nearest PDB structures (foldseek):
  7o9q-assembly1_A  TM=8.135E-01  e=1.345E-05  Nakaseomyces glabratus